Protein AF-0000000080484982 (afdb_homodimer)

Organism: Haloferax mediterranei (strain ATCC 33500 / DSM 1411 / JCM 8866 / NBRC 14739 / NCIMB 2177 / R-4) (NCBI:txid523841)

Secondary structure (DSSP, 8-state):
---HHHHHHHHHHHHHHHHHHHHH---SS-HHHHHHHHHHHHHHTT--HHHHHHHHHTTHHHHSS--HHHHHHHH-HHHHHHHHHTS--TT--SHHHHHHHHHHHHHHH-HHHHHHHHHHHHHHHTTTTSS--HHHHHHHHHHHHHHHHHHHHHHTTSHHHHHHHHHHHHHHHHHH-/---HHHHHHHHHHHHHHHHHHHHH---SS-HHHHHHHHHHHHHHTT--HHHHHHHHHTTHHHHSS--HHHHHHHH-HHHHHHHHHTS--TT--SHHHHHHHHHHHHHHH-HHHHHHHHHHHHHHHTTTTSS--HHHHHHHHHHHHHHHHHHHHHHTTSHHHHHHHHHHHHHHHHHH-

pLDDT: mean 95.06, std 6.6, range [64.31, 98.94]

Radius of gyration: 21.29 Å; Cα contacts (8 Å, |Δi|>4): 442; chains: 2; bounding box: 46×59×46 Å

Foldseek 3Di:
DDDPVLVVLLVVLLVVLVVFLVVQDDDPDPVQVLLQQLLVVCVVQPHDSLLSSLSNCLCSVPRGVDDLVNCCVRPNDSSSQLSVLQYFDPPDDDDLVRLVSSLVSLVVSALSSLSSNLSSLLSCLVVQQVDDDPVVNVSNLVSLVVSLVVCCVGQVPGPSSVVSVVCSVVSNVVNVD/DDDPVLVVLLVVLLVVLVVQLVVQDDDPDPVQVLLQQLLVVCVVQPHDSLLSSLSNCLCSVPRGVDDLVNCCVRPNDSSSQLSVLQYFDPVDDDDLVRLVSSLVSLVVSALSSLSSNLSSLLSCLVVQQPPDDPVRNVSNLVSLVVSLVVCCVGQVPGPSSVVSVVCSVVSNVVNVD

Sequence (354 aa):
MRDLEEDQEIERAIQYLVHSFEASGDNPKPVILHSIRVGMNLYDRGYEKHIVISGLLHDLLEDTDVTSDEIHSKFGKDVANIVEATSFDENIDDYLERHYDIYKRCFGLGRNAVAVKAADILDNSDYYGLGDSEELEKNQIKKVEYFIDKSEPYIGDEDIFQELNDKFPIVKERIESMRDLEEDQEIERAIQYLVHSFEASGDNPKPVILHSIRVGMNLYDRGYEKHIVISGLLHDLLEDTDVTSDEIHSKFGKDVANIVEATSFDENIDDYLERHYDIYKRCFGLGRNAVAVKAADILDNSDYYGLGDSEELEKNQIKKVEYFIDKSEPYIGDEDIFQELNDKFPIVKERIES

Structure (mmCIF, N/CA/C/O backbone):
data_AF-0000000080484982-model_v1
#
loop_
_entity.id
_entity.type
_entity.pdbx_description
1 polymer 'HD domain-containing protein'
#
loop_
_atom_site.group_PDB
_atom_site.id
_atom_site.type_symbol
_atom_site.label_atom_id
_atom_site.label_alt_id
_atom_site.label_comp_id
_atom_site.label_asym_id
_atom_site.label_entity_id
_atom_site.label_seq_id
_atom_site.pdbx_PDB_ins_code
_atom_site.Cartn_x
_atom_site.Cartn_y
_atom_site.Cartn_z
_atom_site.occupancy
_atom_site.B_iso_or_equiv
_atom_site.auth_seq_id
_atom_site.auth_comp_id
_atom_site.auth_asym_id
_atom_site.auth_atom_id
_atom_site.pdbx_PDB_model_num
ATOM 1 N N . MET A 1 1 ? 13.242 0.892 -9.578 1 66.31 1 MET A N 1
ATOM 2 C CA . MET A 1 1 ? 13.266 -0.014 -8.438 1 66.31 1 MET A CA 1
ATOM 3 C C . MET A 1 1 ? 14.141 0.54 -7.32 1 66.31 1 MET A C 1
ATOM 5 O O . MET A 1 1 ? 15.133 1.224 -7.586 1 66.31 1 MET A O 1
ATOM 9 N N . ARG A 1 2 ? 13.539 0.33 -6.133 1 75.19 2 ARG A N 1
ATOM 10 C CA . ARG A 1 2 ? 14.344 0.75 -4.992 1 75.19 2 ARG A CA 1
ATOM 11 C C . ARG A 1 2 ? 15.352 -0.327 -4.605 1 75.19 2 ARG A C 1
ATOM 13 O O . ARG A 1 2 ? 15.219 -1.481 -5.016 1 75.19 2 ARG A O 1
ATOM 20 N N . ASP A 1 3 ? 16.438 0.126 -4.062 1 84.88 3 ASP A N 1
ATOM 21 C CA . ASP A 1 3 ? 17.422 -0.874 -3.658 1 84.88 3 ASP A CA 1
ATOM 22 C C . ASP A 1 3 ? 16.922 -1.673 -2.453 1 84.88 3 ASP A C 1
ATOM 24 O O . ASP A 1 3 ? 15.961 -1.277 -1.792 1 84.88 3 ASP A O 1
ATOM 28 N N . LEU A 1 4 ? 17.547 -2.801 -2.355 1 87.94 4 LEU A N 1
ATOM 29 C CA . LEU A 1 4 ? 17.125 -3.768 -1.346 1 87.94 4 LEU A CA 1
ATOM 30 C C . LEU A 1 4 ? 17.203 -3.16 0.051 1 87.94 4 LEU A C 1
ATOM 32 O O . LEU A 1 4 ? 16.312 -3.395 0.879 1 87.94 4 LEU A O 1
ATOM 36 N N . GLU A 1 5 ? 18.188 -2.375 0.296 1 91.94 5 GLU A N 1
ATOM 37 C CA . GLU A 1 5 ? 18.359 -1.758 1.609 1 91.94 5 GLU A CA 1
ATOM 38 C C . GLU A 1 5 ? 17.234 -0.761 1.894 1 91.94 5 GLU A C 1
ATOM 40 O O . GLU A 1 5 ? 16.719 -0.692 3.014 1 91.94 5 GLU A O 1
ATOM 45 N N . GLU A 1 6 ? 16.828 -0.03 0.907 1 95.19 6 GLU A N 1
ATOM 46 C CA . GLU A 1 6 ? 15.727 0.918 1.05 1 95.19 6 GLU A CA 1
ATOM 47 C C . GLU A 1 6 ? 14.406 0.198 1.314 1 95.19 6 GLU A C 1
ATOM 49 O O . GLU A 1 6 ? 13.633 0.608 2.182 1 95.19 6 GLU A O 1
ATOM 54 N N . ASP A 1 7 ? 14.242 -0.868 0.589 1 94.75 7 ASP A N 1
ATOM 55 C CA . ASP A 1 7 ? 13.023 -1.646 0.766 1 94.75 7 ASP A CA 1
ATOM 56 C C . ASP A 1 7 ? 12.961 -2.262 2.162 1 94.75 7 ASP A C 1
ATOM 58 O O . ASP A 1 7 ? 11.883 -2.352 2.76 1 94.75 7 ASP A O 1
ATOM 62 N N . GLN A 1 8 ? 14.078 -2.67 2.648 1 95.25 8 GLN A N 1
ATOM 63 C CA . GLN A 1 8 ? 14.141 -3.238 3.992 1 95.25 8 GLN A CA 1
ATOM 64 C C . GLN A 1 8 ? 13.789 -2.193 5.047 1 95.25 8 GLN A C 1
ATOM 66 O O . GLN A 1 8 ? 13.094 -2.498 6.02 1 95.25 8 GLN A O 1
ATOM 71 N N . GLU A 1 9 ? 14.227 -0.977 4.84 1 96.81 9 GLU A N 1
ATOM 72 C CA . GLU A 1 9 ? 13.906 0.091 5.781 1 96.81 9 GLU A CA 1
ATOM 73 C C . GLU A 1 9 ? 12.422 0.449 5.73 1 96.81 9 GLU A C 1
ATOM 75 O O . GLU A 1 9 ? 11.812 0.726 6.762 1 96.81 9 GLU A O 1
ATOM 80 N N . ILE A 1 10 ? 11.867 0.435 4.574 1 98.25 10 ILE A N 1
ATOM 81 C CA . ILE A 1 10 ? 10.445 0.718 4.418 1 98.25 10 ILE A CA 1
ATOM 82 C C . ILE A 1 10 ? 9.625 -0.381 5.086 1 98.25 10 ILE A C 1
ATOM 84 O O . ILE A 1 10 ? 8.641 -0.098 5.773 1 98.25 10 ILE A O 1
ATOM 88 N N . GLU A 1 11 ? 10.047 -1.576 4.887 1 97.62 11 GLU A N 1
ATOM 89 C CA . GLU A 1 11 ? 9.367 -2.691 5.535 1 97.62 11 GLU A CA 1
ATOM 90 C C . GLU A 1 11 ? 9.43 -2.568 7.055 1 97.62 11 GLU A C 1
ATOM 92 O O . GLU A 1 11 ? 8.445 -2.826 7.746 1 97.62 11 GLU A O 1
ATOM 97 N N . ARG A 1 12 ? 10.578 -2.174 7.566 1 97.12 12 ARG A N 1
ATOM 98 C CA . ARG A 1 12 ? 10.711 -1.953 9 1 97.12 12 ARG A CA 1
ATOM 99 C C . ARG A 1 12 ? 9.734 -0.887 9.484 1 97.12 12 ARG A C 1
ATOM 101 O O . ARG A 1 12 ? 9.188 -0.996 10.586 1 97.12 12 ARG A O 1
ATOM 108 N N . ALA A 1 13 ? 9.531 0.129 8.719 1 98.69 13 ALA A N 1
ATOM 109 C CA . ALA A 1 13 ? 8.602 1.194 9.078 1 98.69 13 ALA A CA 1
ATOM 110 C C . ALA A 1 13 ? 7.164 0.676 9.117 1 98.69 13 ALA A C 1
ATOM 112 O O . ALA A 1 13 ? 6.375 1.078 9.969 1 98.69 13 ALA A O 1
ATOM 113 N N . ILE A 1 14 ? 6.82 -0.227 8.188 1 98.62 14 ILE A N 1
ATOM 114 C CA . ILE A 1 14 ? 5.492 -0.828 8.164 1 98.62 14 ILE A CA 1
ATOM 115 C C . ILE A 1 14 ? 5.273 -1.651 9.43 1 98.62 14 ILE A C 1
ATOM 117 O O . ILE A 1 14 ? 4.223 -1.552 10.07 1 98.62 14 ILE A O 1
ATOM 121 N N . GLN A 1 15 ? 6.25 -2.422 9.781 1 97.94 15 GLN A N 1
ATOM 122 C CA . GLN A 1 15 ? 6.172 -3.213 11.008 1 97.94 15 GLN A CA 1
ATOM 123 C C . GLN A 1 15 ? 6.016 -2.316 12.227 1 97.94 15 GLN A C 1
ATOM 125 O O . GLN A 1 15 ? 5.18 -2.582 13.094 1 97.94 15 GLN A O 1
ATOM 130 N N . TYR A 1 16 ? 6.84 -1.265 12.266 1 98.5 16 TYR A N 1
ATOM 131 C CA . TYR A 1 16 ? 6.777 -0.322 13.383 1 98.5 16 TYR A CA 1
ATOM 132 C C . TYR A 1 16 ? 5.406 0.332 13.469 1 98.5 16 TYR A C 1
ATOM 134 O O . TYR A 1 16 ? 4.852 0.492 14.555 1 98.5 16 TYR A O 1
ATOM 142 N N . LEU A 1 17 ? 4.832 0.722 12.32 1 98.25 17 LEU A N 1
ATOM 143 C CA . LEU A 1 17 ? 3.498 1.303 12.234 1 98.25 17 LEU A CA 1
ATOM 144 C C . LEU A 1 17 ? 2.459 0.372 12.852 1 98.25 17 LEU A C 1
ATOM 146 O O . LEU A 1 17 ? 1.694 0.781 13.727 1 98.25 17 LEU A O 1
ATOM 150 N N . VAL A 1 18 ? 2.457 -0.874 12.453 1 97.62 18 VAL A N 1
ATOM 151 C CA . VAL A 1 18 ? 1.478 -1.859 12.898 1 97.62 18 VAL A CA 1
ATOM 152 C C . VAL A 1 18 ? 1.597 -2.061 14.414 1 97.62 18 VAL A C 1
ATOM 154 O O . VAL A 1 18 ? 0.604 -1.971 15.133 1 97.62 18 VAL A O 1
ATOM 157 N N . HIS A 1 19 ? 2.77 -2.221 14.906 1 97.25 19 HIS A N 1
ATOM 158 C CA . HIS A 1 19 ? 2.992 -2.465 16.328 1 97.25 19 HIS A CA 1
ATOM 159 C C . HIS A 1 19 ? 2.592 -1.255 17.156 1 97.25 19 HIS A C 1
ATOM 161 O O . HIS A 1 19 ? 2.057 -1.405 18.266 1 97.25 19 HIS A O 1
ATOM 167 N N . SER A 1 20 ? 2.896 -0.107 16.672 1 96.81 20 SER A N 1
ATOM 168 C CA . SER A 1 20 ? 2.6 1.115 17.406 1 96.81 20 SER A CA 1
ATOM 169 C C . SER A 1 20 ? 1.099 1.291 17.609 1 96.81 20 SER A C 1
ATOM 171 O O . SER A 1 20 ? 0.648 1.632 18.703 1 96.81 20 SER A O 1
ATOM 173 N N . PHE A 1 21 ? 0.286 1.081 16.594 1 95.69 21 PHE A N 1
ATOM 174 C CA . PHE A 1 21 ? -1.158 1.247 16.703 1 95.69 21 PHE A CA 1
ATOM 175 C C . PHE A 1 21 ? -1.769 0.115 17.531 1 95.69 21 PHE A C 1
ATOM 177 O O . PHE A 1 21 ? -2.742 0.322 18.25 1 95.69 21 PHE A O 1
ATOM 184 N N . GLU A 1 22 ? -1.245 -1.04 17.438 1 93.88 22 GLU A N 1
ATOM 185 C CA . GLU A 1 22 ? -1.745 -2.154 18.234 1 93.88 22 GLU A CA 1
ATOM 186 C C . GLU A 1 22 ? -1.515 -1.912 19.734 1 93.88 22 GLU A C 1
ATOM 188 O O . GLU A 1 22 ? -2.332 -2.309 20.562 1 93.88 22 GLU A O 1
ATOM 193 N N . ALA A 1 23 ? -0.448 -1.252 20.016 1 93.12 23 ALA A N 1
ATOM 194 C CA . ALA A 1 23 ? -0.098 -0.974 21.406 1 93.12 23 ALA A CA 1
ATOM 195 C C . ALA A 1 23 ? -0.958 0.152 21.984 1 93.12 23 ALA A C 1
ATOM 197 O O . ALA A 1 23 ? -1.101 0.279 23.203 1 93.12 23 ALA A O 1
ATOM 198 N N . SER A 1 24 ? -1.451 1.013 21.172 1 86.69 24 SER A N 1
ATOM 199 C CA . SER A 1 24 ? -2.16 2.213 21.594 1 86.69 24 SER A CA 1
ATOM 200 C C . SER A 1 24 ? -3.598 1.896 21.984 1 86.69 24 SER A C 1
ATOM 202 O O . SER A 1 24 ? -4.262 2.703 22.641 1 86.69 24 SER A O 1
ATOM 204 N N . GLY A 1 25 ? -4.086 0.72 21.703 1 79 25 GLY A N 1
ATOM 205 C CA . GLY A 1 25 ? -5.441 0.346 22.062 1 79 25 GLY A CA 1
ATOM 206 C C . GLY A 1 25 ? -6.406 0.401 20.906 1 79 25 GLY A C 1
ATOM 207 O O . GLY A 1 25 ? -6.012 0.186 19.75 1 79 25 GLY A O 1
ATOM 208 N N . ASP A 1 26 ? -7.703 0.706 21.297 1 70.56 26 ASP A N 1
ATOM 209 C CA . ASP A 1 26 ? -8.766 0.593 20.297 1 70.56 26 ASP A CA 1
ATOM 210 C C . ASP A 1 26 ? -8.789 1.813 19.391 1 70.56 26 ASP A C 1
ATOM 212 O O . ASP A 1 26 ? -8.703 2.951 19.859 1 70.56 26 ASP A O 1
ATOM 216 N N . ASN A 1 27 ? -8.672 1.514 18.141 1 71.12 27 ASN A N 1
ATOM 217 C CA . ASN A 1 27 ? -8.789 2.566 17.141 1 71.12 27 ASN A CA 1
ATOM 218 C C . ASN A 1 27 ? -10.062 2.414 16.312 1 71.12 27 ASN A C 1
ATOM 220 O O . ASN A 1 27 ? -10.328 1.343 15.758 1 71.12 27 ASN A O 1
ATOM 224 N N . PRO A 1 28 ? -10.961 3.377 16.359 1 67.31 28 PRO A N 1
ATOM 225 C CA . PRO A 1 28 ? -12.25 3.248 15.68 1 67.31 28 PRO A CA 1
ATOM 226 C C . PRO A 1 28 ? -12.125 3.221 14.164 1 67.31 28 PRO A C 1
ATOM 228 O O . PRO A 1 28 ? -13.062 2.82 13.469 1 67.31 28 PRO A O 1
ATOM 231 N N . LYS A 1 29 ? -11.117 3.645 13.516 1 85.31 29 LYS A N 1
ATOM 232 C CA . LYS A 1 29 ? -10.953 3.723 12.07 1 85.31 29 LYS A CA 1
ATOM 233 C C . LYS A 1 29 ? -9.727 2.926 11.617 1 85.31 29 LYS A C 1
ATOM 235 O O . LYS A 1 29 ? -8.891 2.541 12.43 1 85.31 29 LYS A O 1
ATOM 240 N N . PRO A 1 30 ? -9.789 2.434 10.383 1 92.62 30 PRO A N 1
ATOM 241 C CA . PRO A 1 30 ? -8.633 1.696 9.867 1 92.62 30 PRO A CA 1
ATOM 242 C C . PRO A 1 30 ? -7.426 2.594 9.617 1 92.62 30 PRO A C 1
ATOM 244 O O . PRO A 1 30 ? -7.031 2.801 8.469 1 92.62 30 PRO A O 1
ATOM 247 N N . VAL A 1 31 ? -6.812 2.99 10.773 1 94.38 31 VAL A N 1
ATOM 248 C CA . VAL A 1 31 ? -5.762 4.004 10.742 1 94.38 31 VAL A CA 1
ATOM 249 C C . VAL A 1 31 ? -4.488 3.41 10.141 1 94.38 31 VAL A C 1
ATOM 251 O O . VAL A 1 31 ? -3.723 4.113 9.477 1 94.38 31 VAL A O 1
ATOM 254 N N . ILE A 1 32 ? -4.328 2.15 10.367 1 97.12 32 ILE A N 1
ATOM 255 C CA . ILE A 1 32 ? -3.164 1.496 9.781 1 97.12 32 ILE A CA 1
ATOM 256 C C . ILE A 1 32 ? -3.287 1.491 8.258 1 97.12 32 ILE A C 1
ATOM 258 O O . ILE A 1 32 ? -2.334 1.827 7.551 1 97.12 32 ILE A O 1
ATOM 262 N N . LEU A 1 33 ? -4.453 1.143 7.793 1 97.62 33 LEU A N 1
ATOM 263 C CA . LEU A 1 33 ? -4.68 1.123 6.352 1 97.62 33 LEU A CA 1
ATOM 264 C C . LEU A 1 33 ? -4.523 2.52 5.758 1 97.62 33 LEU A C 1
ATOM 266 O O . LEU A 1 33 ? -3.945 2.682 4.68 1 97.62 33 LEU A O 1
ATOM 270 N N . HIS A 1 34 ? -5.008 3.531 6.445 1 97.12 34 HIS A N 1
ATOM 271 C CA . HIS A 1 34 ? -4.824 4.914 6.016 1 97.12 34 HIS A CA 1
ATOM 272 C C . HIS A 1 34 ? -3.348 5.242 5.832 1 97.12 34 HIS A C 1
ATOM 274 O O . HIS A 1 34 ? -2.949 5.758 4.785 1 97.12 34 HIS A O 1
ATOM 280 N N . SER A 1 35 ? -2.551 4.902 6.824 1 98.31 35 SER A N 1
ATOM 281 C CA . SER A 1 35 ? -1.121 5.199 6.789 1 98.31 35 SER A CA 1
ATOM 282 C C . SER A 1 35 ? -0.43 4.449 5.652 1 98.31 35 SER A C 1
ATOM 284 O O . SER A 1 35 ? 0.456 4.992 4.992 1 98.31 35 SER A O 1
ATOM 286 N N . ILE A 1 36 ? -0.863 3.244 5.461 1 98.75 36 ILE A N 1
ATOM 287 C CA . ILE A 1 36 ? -0.309 2.447 4.371 1 98.75 36 ILE A CA 1
ATOM 288 C C . ILE A 1 36 ? -0.666 3.084 3.031 1 98.75 36 ILE A C 1
ATOM 290 O O . ILE A 1 36 ? 0.187 3.209 2.15 1 98.75 36 ILE A O 1
ATOM 294 N N . ARG A 1 37 ? -1.908 3.512 2.869 1 98.25 37 ARG A N 1
ATOM 295 C CA . ARG A 1 37 ? -2.311 4.16 1.625 1 98.25 37 ARG A CA 1
ATOM 296 C C . ARG A 1 37 ? -1.488 5.422 1.376 1 98.25 37 ARG A C 1
ATOM 298 O O . ARG A 1 37 ? -1.017 5.652 0.26 1 98.25 37 ARG A O 1
ATOM 305 N N . VAL A 1 38 ? -1.227 6.16 2.439 1 98.75 38 VAL A N 1
ATOM 306 C CA . VAL A 1 38 ? -0.46 7.398 2.32 1 98.75 38 VAL A CA 1
ATOM 307 C C . VAL A 1 38 ? 0.983 7.074 1.936 1 98.75 38 VAL A C 1
ATOM 309 O O . VAL A 1 38 ? 1.518 7.641 0.979 1 98.75 38 VAL A O 1
ATOM 312 N N . GLY A 1 39 ? 1.608 6.184 2.643 1 98.81 39 GLY A N 1
ATOM 313 C CA . GLY A 1 39 ? 2.977 5.789 2.348 1 98.81 39 GLY A CA 1
ATOM 314 C C . GLY A 1 39 ? 3.139 5.184 0.965 1 98.81 39 GLY A C 1
ATOM 315 O O . GLY A 1 39 ? 4.086 5.508 0.248 1 98.81 39 GLY A O 1
ATOM 316 N N . MET A 1 40 ? 2.197 4.344 0.559 1 98.5 40 MET A N 1
ATOM 317 C CA . MET A 1 40 ? 2.299 3.656 -0.727 1 98.5 40 MET A CA 1
ATOM 318 C C . MET A 1 40 ? 2.02 4.617 -1.879 1 98.5 40 MET A C 1
ATOM 320 O O . MET A 1 40 ? 2.6 4.484 -2.957 1 98.5 40 MET A O 1
ATOM 324 N N . ASN A 1 41 ? 1.153 5.609 -1.653 1 98.38 41 ASN A N 1
ATOM 325 C CA . ASN A 1 41 ? 0.977 6.668 -2.643 1 98.38 41 ASN A CA 1
ATOM 326 C C . ASN A 1 41 ? 2.297 7.359 -2.965 1 98.38 41 ASN A C 1
ATOM 328 O O . ASN A 1 41 ? 2.652 7.512 -4.137 1 98.38 41 ASN A O 1
ATOM 332 N N . LEU A 1 42 ? 3.057 7.68 -1.957 1 98.75 42 LEU A N 1
ATOM 333 C CA . LEU A 1 42 ? 4.363 8.312 -2.119 1 98.75 42 LEU A CA 1
ATOM 334 C C . LEU A 1 42 ? 5.359 7.344 -2.74 1 98.75 42 LEU A C 1
ATOM 336 O O . LEU A 1 42 ? 6.145 7.727 -3.611 1 98.75 42 LEU A O 1
ATOM 340 N N . TYR A 1 43 ? 5.293 6.125 -2.344 1 98.25 43 TYR A N 1
ATOM 341 C CA . TYR A 1 43 ? 6.152 5.074 -2.877 1 98.25 43 TYR A CA 1
ATOM 342 C C . TYR A 1 43 ? 5.961 4.922 -4.379 1 98.25 43 TYR A C 1
ATOM 344 O O . TYR A 1 43 ? 6.93 4.945 -5.141 1 98.25 43 TYR A O 1
ATOM 352 N N . ASP A 1 44 ? 4.742 4.867 -4.781 1 96.88 44 ASP A N 1
ATOM 353 C CA . ASP A 1 44 ? 4.398 4.602 -6.176 1 96.88 44 ASP A CA 1
ATOM 354 C C . ASP A 1 44 ? 4.793 5.773 -7.07 1 96.88 44 ASP A C 1
ATOM 356 O O . ASP A 1 44 ? 5.078 5.59 -8.258 1 96.88 44 ASP A O 1
ATOM 360 N N . ARG A 1 45 ? 4.879 6.91 -6.504 1 97.25 45 ARG A N 1
ATOM 361 C CA . ARG A 1 45 ? 5.23 8.109 -7.262 1 97.25 45 ARG A CA 1
ATOM 362 C C . ARG A 1 45 ? 6.746 8.281 -7.34 1 97.25 45 ARG A C 1
ATOM 364 O O . ARG A 1 45 ? 7.238 9.203 -7.992 1 97.25 45 ARG A O 1
ATOM 371 N N . GLY A 1 46 ? 7.492 7.449 -6.57 1 96.75 46 GLY A N 1
ATOM 372 C CA . GLY A 1 46 ? 8.945 7.461 -6.699 1 96.75 46 GLY A CA 1
ATOM 373 C C . GLY A 1 46 ? 9.625 8.398 -5.719 1 96.75 46 GLY A C 1
ATOM 374 O O . GLY A 1 46 ? 10.773 8.781 -5.918 1 96.75 46 GLY A O 1
ATOM 375 N N . TYR A 1 47 ? 8.922 8.805 -4.645 1 98.12 47 TYR A N 1
ATOM 376 C CA . TYR A 1 47 ? 9.547 9.672 -3.65 1 98.12 47 TYR A CA 1
ATOM 377 C C . TYR A 1 47 ? 10.648 8.938 -2.902 1 98.12 47 TYR A C 1
ATOM 379 O O . TYR A 1 47 ? 10.648 7.707 -2.832 1 98.12 47 TYR A O 1
ATOM 387 N N . GLU A 1 48 ? 11.57 9.68 -2.352 1 97.69 48 GLU 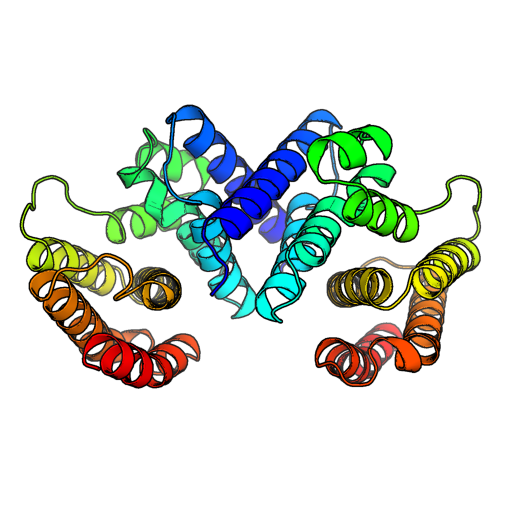A N 1
ATOM 388 C CA . GLU A 1 48 ? 12.695 9.125 -1.612 1 97.69 48 GLU A CA 1
ATOM 389 C C . GLU A 1 48 ? 12.227 8.344 -0.388 1 97.69 48 GLU A C 1
ATOM 391 O O . GLU A 1 48 ? 11.156 8.633 0.165 1 97.69 48 GLU A O 1
ATOM 396 N N . LYS A 1 49 ? 13.078 7.469 0.041 1 97.94 49 LYS A N 1
ATOM 397 C CA . LYS A 1 49 ? 12.758 6.527 1.112 1 97.94 49 LYS A CA 1
ATOM 398 C C . LYS A 1 49 ? 12.297 7.262 2.369 1 97.94 49 LYS A C 1
ATOM 400 O O . LYS A 1 49 ? 11.32 6.863 3 1 97.94 49 LYS A O 1
ATOM 405 N N . HIS A 1 50 ? 12.984 8.344 2.738 1 98.5 50 HIS A N 1
ATOM 406 C CA . HIS A 1 50 ? 12.656 9.016 3.99 1 98.5 50 HIS A CA 1
ATOM 407 C C . HIS A 1 50 ? 11.289 9.688 3.908 1 98.5 50 HIS A C 1
ATOM 409 O O . HIS A 1 50 ? 10.602 9.828 4.922 1 98.5 50 HIS A O 1
ATOM 415 N N . ILE A 1 51 ? 10.828 10.094 2.707 1 98.81 51 ILE A N 1
ATOM 416 C CA . ILE A 1 51 ? 9.516 10.688 2.506 1 98.81 51 ILE A CA 1
ATOM 417 C C . ILE A 1 51 ? 8.438 9.609 2.611 1 98.81 51 ILE A C 1
ATOM 419 O O . ILE A 1 51 ? 7.41 9.805 3.266 1 98.81 51 ILE A O 1
ATOM 423 N N . VAL A 1 52 ? 8.727 8.453 1.999 1 98.88 52 VAL A N 1
ATOM 424 C CA . VAL A 1 52 ? 7.812 7.316 2.049 1 98.88 52 VAL A CA 1
ATOM 425 C C . VAL A 1 52 ? 7.609 6.883 3.498 1 98.88 52 VAL A C 1
ATOM 427 O O . VAL A 1 52 ? 6.477 6.734 3.955 1 98.88 52 VAL A O 1
ATOM 430 N N . ILE A 1 53 ? 8.664 6.758 4.207 1 98.94 53 ILE A N 1
ATOM 431 C CA . ILE A 1 53 ? 8.617 6.336 5.602 1 98.94 53 ILE A CA 1
ATOM 432 C C . ILE A 1 53 ? 7.867 7.375 6.43 1 98.94 53 ILE A C 1
ATOM 434 O O . ILE A 1 53 ? 7.055 7.027 7.289 1 98.94 53 ILE A O 1
ATOM 438 N N . SER A 1 54 ? 8.117 8.625 6.195 1 98.94 54 SER A N 1
ATOM 439 C CA . SER A 1 54 ? 7.402 9.688 6.891 1 98.94 54 SER A CA 1
ATOM 440 C C . SER A 1 54 ? 5.898 9.594 6.641 1 98.94 54 SER A C 1
ATOM 442 O O . SER A 1 54 ? 5.098 9.82 7.551 1 98.94 54 SER A O 1
ATOM 444 N N . GLY A 1 55 ? 5.551 9.289 5.395 1 98.94 55 GLY A N 1
ATOM 445 C CA . GLY A 1 55 ? 4.145 9.086 5.074 1 98.94 55 GLY A CA 1
ATOM 446 C C . GLY A 1 55 ? 3.518 7.941 5.844 1 98.94 55 GLY A C 1
ATOM 447 O O . GLY A 1 55 ? 2.402 8.07 6.355 1 98.94 55 GLY A O 1
ATOM 448 N N . LEU A 1 56 ? 4.238 6.867 5.988 1 98.88 56 LEU A N 1
ATOM 449 C CA . LEU A 1 56 ? 3.77 5.703 6.73 1 98.88 56 LEU A CA 1
ATOM 450 C C . LEU A 1 56 ? 3.566 6.043 8.203 1 98.88 56 LEU A C 1
ATOM 452 O O . LEU A 1 56 ? 2.646 5.527 8.844 1 98.88 56 LEU A O 1
ATOM 456 N N . LEU A 1 57 ? 4.348 6.93 8.719 1 98.81 57 LEU A N 1
ATOM 457 C CA . LEU A 1 57 ? 4.406 7.113 10.164 1 98.81 57 LEU A CA 1
ATOM 458 C C . LEU A 1 57 ? 3.764 8.438 10.57 1 98.81 57 LEU A C 1
ATOM 460 O O . LEU A 1 57 ? 3.76 8.789 11.758 1 98.81 57 LEU A O 1
ATOM 464 N N . HIS A 1 58 ? 3.16 9.219 9.695 1 98.69 58 HIS A N 1
ATOM 465 C CA . HIS A 1 58 ? 2.85 10.633 9.867 1 98.69 58 HIS A CA 1
ATOM 466 C C . HIS A 1 58 ? 1.855 10.844 11.008 1 98.69 58 HIS A C 1
ATOM 468 O O . HIS A 1 58 ? 1.872 11.891 11.664 1 98.69 58 HIS A O 1
ATOM 474 N N . ASP A 1 59 ? 1.063 9.844 11.312 1 96.62 59 ASP A N 1
ATOM 475 C CA . ASP A 1 59 ? 0.004 10.016 12.305 1 96.62 59 ASP A CA 1
ATOM 476 C C . ASP A 1 59 ? 0.414 9.438 13.656 1 96.62 59 ASP A C 1
ATOM 478 O O . ASP A 1 59 ? -0.373 9.445 14.602 1 96.62 59 ASP A O 1
ATOM 482 N N . LEU A 1 60 ? 1.56 8.984 13.82 1 97.06 60 LEU A N 1
ATOM 483 C CA . LEU A 1 60 ? 1.927 8.234 15.016 1 97.06 60 LEU A CA 1
ATOM 484 C C . LEU A 1 60 ? 1.964 9.141 16.234 1 97.06 60 LEU A C 1
ATOM 486 O O . LEU A 1 60 ? 1.551 8.742 17.328 1 97.06 60 LEU A O 1
ATOM 490 N N . LEU A 1 61 ? 2.477 10.336 16.078 1 96.81 61 LEU A N 1
ATOM 491 C CA . LEU A 1 61 ? 2.586 11.242 17.219 1 96.81 61 LEU A CA 1
ATOM 492 C C . LEU A 1 61 ? 1.206 11.602 17.766 1 96.81 61 LEU A C 1
ATOM 494 O O . LEU A 1 61 ? 1.047 11.828 18.969 1 96.81 61 LEU A O 1
ATOM 498 N N . GLU A 1 62 ? 0.249 11.594 16.922 1 93.44 62 GLU A N 1
ATOM 499 C CA . GLU A 1 62 ? -1.096 12.031 17.281 1 93.44 62 GLU A CA 1
ATOM 500 C C . GLU A 1 62 ? -1.915 10.875 17.859 1 93.44 62 GLU A C 1
ATOM 502 O O . GLU A 1 62 ? -2.66 11.055 18.812 1 93.44 62 GLU A O 1
ATOM 507 N N . ASP A 1 63 ? -1.73 9.68 17.281 1 92.38 63 ASP A N 1
ATOM 508 C CA . ASP A 1 63 ? -2.707 8.625 17.516 1 92.38 63 ASP A CA 1
ATOM 509 C C . ASP A 1 63 ? -2.119 7.516 18.375 1 92.38 63 ASP A C 1
ATOM 511 O O . ASP A 1 63 ? -2.795 6.527 18.672 1 92.38 63 ASP A O 1
ATOM 515 N N . THR A 1 64 ? -0.875 7.652 18.719 1 94.94 64 THR A N 1
ATOM 516 C CA . THR A 1 64 ? -0.215 6.656 19.562 1 94.94 64 THR A CA 1
ATOM 517 C C . THR A 1 64 ? 0.659 7.332 20.609 1 94.94 64 THR A C 1
ATOM 519 O O . THR A 1 64 ? 0.656 8.555 20.734 1 94.94 64 THR A O 1
ATOM 522 N N . ASP A 1 65 ? 1.455 6.504 21.375 1 94.5 65 ASP A N 1
ATOM 523 C CA . ASP A 1 65 ? 2.344 7.031 22.406 1 94.5 65 ASP A CA 1
ATOM 524 C C . ASP A 1 65 ? 3.748 7.266 21.859 1 94.5 65 ASP A C 1
ATOM 526 O O . ASP A 1 65 ? 4.66 7.629 22.594 1 94.5 65 ASP A O 1
ATOM 530 N N . VAL A 1 66 ? 3.912 7.027 20.609 1 97.12 66 VAL A N 1
ATOM 531 C CA . VAL A 1 66 ? 5.219 7.195 19.984 1 97.12 66 VAL A CA 1
ATOM 532 C C . VAL A 1 66 ? 5.648 8.656 20.062 1 97.12 66 VAL A C 1
ATOM 534 O O . VAL A 1 66 ? 4.832 9.562 19.875 1 97.12 66 VAL A O 1
ATOM 537 N N . THR A 1 67 ? 6.945 8.828 20.297 1 97.5 67 THR A N 1
ATOM 538 C CA . THR A 1 67 ? 7.48 10.18 20.391 1 97.5 67 THR A CA 1
ATOM 539 C C . THR A 1 67 ? 8.375 10.492 19.188 1 97.5 67 THR A C 1
ATOM 541 O O . THR A 1 67 ? 8.836 9.586 18.5 1 97.5 67 THR A O 1
ATOM 544 N N . SER A 1 68 ? 8.594 11.812 19.016 1 97.81 68 SER A N 1
ATOM 545 C CA . SER A 1 68 ? 9.492 12.227 17.938 1 97.81 68 SER A CA 1
ATOM 546 C C . SER A 1 68 ? 10.898 11.68 18.156 1 97.81 68 SER A C 1
ATOM 548 O O . SER A 1 68 ? 11.586 11.312 17.203 1 97.81 68 SER A O 1
ATOM 550 N N . ASP A 1 69 ? 11.328 11.578 19.375 1 98.38 69 ASP A N 1
ATOM 551 C CA . ASP A 1 69 ? 12.648 11.055 19.703 1 98.38 69 ASP A CA 1
ATOM 552 C C . ASP A 1 69 ? 12.781 9.594 19.297 1 98.38 69 ASP A C 1
ATOM 554 O O . ASP A 1 69 ? 13.836 9.172 18.812 1 98.38 69 ASP A O 1
ATOM 558 N N . GLU A 1 70 ? 11.773 8.859 19.531 1 98.31 70 GLU A N 1
ATOM 559 C CA . GLU A 1 70 ? 11.781 7.461 19.109 1 98.31 70 GLU A CA 1
ATOM 560 C C . GLU A 1 70 ? 11.891 7.328 17.594 1 98.31 70 GLU A C 1
ATOM 562 O O . GLU A 1 70 ? 12.656 6.504 17.094 1 98.31 70 GLU A O 1
ATOM 567 N N . ILE A 1 71 ? 11.141 8.133 16.875 1 98.69 71 ILE A N 1
ATOM 568 C CA . ILE A 1 71 ? 11.203 8.109 15.422 1 98.69 71 ILE A CA 1
ATOM 569 C C . ILE A 1 71 ? 12.594 8.523 14.953 1 98.69 71 ILE A C 1
ATOM 571 O O . ILE A 1 71 ? 13.156 7.91 14.047 1 98.69 71 ILE A O 1
ATOM 575 N N . HIS A 1 72 ? 13.117 9.555 15.602 1 98.69 72 HIS A N 1
ATOM 576 C CA . HIS A 1 72 ? 14.469 10.008 15.281 1 98.69 72 HIS A CA 1
ATOM 577 C C . HIS A 1 72 ? 15.484 8.891 15.453 1 98.69 72 HIS A C 1
ATOM 579 O O . HIS A 1 72 ? 16.328 8.664 14.578 1 98.69 72 HIS A O 1
ATOM 585 N N . SER A 1 73 ? 15.438 8.195 16.516 1 98.62 73 SER A N 1
ATOM 586 C CA . SER A 1 73 ? 16.391 7.141 16.828 1 98.62 73 SER A CA 1
ATOM 587 C C . SER A 1 73 ? 16.281 5.977 15.852 1 98.62 73 SER A C 1
ATOM 589 O O . SER A 1 73 ? 17.281 5.383 15.461 1 98.62 73 SER A O 1
ATOM 591 N N . LYS A 1 74 ? 15.117 5.688 15.398 1 98.38 74 LYS A N 1
ATOM 592 C CA . LYS A 1 74 ? 14.883 4.488 14.609 1 98.38 74 LYS A CA 1
ATOM 593 C C . LYS A 1 74 ? 14.984 4.785 13.109 1 98.38 74 LYS A C 1
ATOM 595 O O . LYS A 1 74 ? 15.438 3.938 12.336 1 98.38 74 LYS A O 1
ATOM 600 N N . PHE A 1 75 ? 14.555 6.027 12.727 1 98.75 75 PHE A N 1
ATOM 601 C CA . PHE A 1 75 ? 14.406 6.258 11.289 1 98.75 75 PHE A CA 1
ATOM 602 C C . PHE A 1 75 ? 15.156 7.512 10.859 1 98.75 75 PHE A C 1
ATOM 604 O O . PHE A 1 75 ? 15.195 7.84 9.672 1 98.75 75 PHE A O 1
ATOM 611 N N . GLY A 1 76 ? 15.734 8.242 11.82 1 98.44 76 GLY A N 1
ATOM 612 C CA . GLY A 1 76 ? 16.594 9.367 11.484 1 98.44 76 GLY A CA 1
ATOM 613 C C . GLY A 1 76 ? 15.914 10.711 11.641 1 98.44 76 GLY A C 1
ATOM 614 O O . GLY A 1 76 ? 14.695 10.781 11.773 1 98.44 76 GLY A O 1
ATOM 615 N N . LYS A 1 77 ? 16.703 11.75 11.531 1 98.5 77 LYS A N 1
ATOM 616 C CA . LYS A 1 77 ? 16.297 13.117 11.828 1 98.5 77 LYS A CA 1
ATOM 617 C C . LYS A 1 77 ? 15.305 13.641 10.797 1 98.5 77 LYS A C 1
ATOM 619 O O . LYS A 1 77 ? 14.328 14.305 11.148 1 98.5 77 LYS A O 1
ATOM 624 N N . ASP A 1 78 ? 15.523 13.352 9.578 1 98.56 78 ASP A N 1
ATOM 625 C CA . ASP A 1 78 ? 14.664 13.859 8.508 1 98.56 78 ASP A CA 1
ATOM 626 C C . ASP A 1 78 ? 13.242 13.328 8.656 1 98.56 78 ASP A C 1
ATOM 628 O O . ASP A 1 78 ? 12.273 14.094 8.562 1 98.56 78 ASP A O 1
ATOM 632 N N . VAL A 1 79 ? 13.117 12.039 8.93 1 98.88 79 VAL A N 1
ATOM 633 C CA . VAL A 1 79 ? 11.805 11.43 9.109 1 98.88 79 VAL A CA 1
ATOM 634 C C . VAL A 1 79 ? 11.117 12.039 10.328 1 98.88 79 VAL A C 1
ATOM 636 O O . VAL A 1 79 ? 9.945 12.422 10.266 1 98.88 79 VAL A O 1
ATOM 639 N N . ALA A 1 80 ? 11.852 12.156 11.398 1 98.81 80 ALA A N 1
ATOM 640 C CA . ALA A 1 80 ? 11.289 12.703 12.625 1 98.81 80 ALA A CA 1
ATOM 641 C C . ALA A 1 80 ? 10.773 14.125 12.414 1 98.81 80 ALA A C 1
ATOM 643 O O . ALA A 1 80 ? 9.672 14.469 12.859 1 98.81 80 ALA A O 1
ATOM 644 N N . ASN A 1 81 ? 11.555 14.906 11.711 1 98.81 81 ASN A N 1
ATOM 645 C CA . ASN A 1 81 ? 11.172 16.281 11.438 1 98.81 81 ASN A CA 1
ATOM 646 C C . ASN A 1 81 ? 9.891 16.359 10.609 1 98.81 81 ASN A C 1
ATOM 648 O O . ASN A 1 81 ? 9.008 17.172 10.898 1 98.81 81 ASN A O 1
ATOM 652 N N . ILE A 1 82 ? 9.766 15.547 9.617 1 98.88 82 ILE A N 1
ATOM 653 C CA . ILE A 1 82 ? 8.594 15.562 8.742 1 98.88 82 ILE A CA 1
ATOM 654 C C . ILE A 1 82 ? 7.363 15.102 9.516 1 98.88 82 ILE A C 1
ATOM 656 O O . ILE A 1 82 ? 6.301 15.719 9.43 1 98.88 82 ILE A O 1
ATOM 660 N N . VAL A 1 83 ? 7.531 14.016 10.281 1 98.88 83 VAL A N 1
ATOM 661 C CA . VAL A 1 83 ? 6.414 13.492 11.062 1 98.88 83 VAL A CA 1
ATOM 662 C C . VAL A 1 83 ? 5.953 14.539 12.07 1 98.88 83 VAL A C 1
ATOM 664 O O . VAL A 1 83 ? 4.75 14.75 12.25 1 98.88 83 VAL A O 1
ATOM 667 N N . GLU A 1 84 ? 6.848 15.234 12.656 1 98.31 84 GLU A N 1
ATOM 668 C CA . GLU A 1 84 ? 6.508 16.312 13.586 1 98.31 84 GLU A CA 1
ATOM 669 C C . GLU A 1 84 ? 5.758 17.438 12.883 1 98.31 84 GLU A C 1
ATOM 671 O O . GLU A 1 84 ? 4.75 17.922 13.391 1 98.31 84 GLU A O 1
ATOM 676 N N . ALA A 1 85 ? 6.215 17.781 11.75 1 98.44 85 ALA A N 1
ATOM 677 C CA . ALA A 1 85 ? 5.629 18.906 11.023 1 98.44 85 ALA A CA 1
ATOM 678 C C . ALA A 1 85 ? 4.215 18.578 10.555 1 98.44 85 ALA A C 1
ATOM 680 O O . ALA A 1 85 ? 3.387 19.469 10.375 1 98.44 85 ALA A O 1
ATOM 681 N N . THR A 1 86 ? 3.949 17.297 10.352 1 98.44 86 THR A N 1
ATOM 682 C CA . THR A 1 86 ? 2.656 16.891 9.812 1 98.44 86 THR A CA 1
ATOM 683 C C . THR A 1 86 ? 1.699 16.5 10.938 1 98.44 86 THR A C 1
ATOM 685 O O . THR A 1 86 ? 0.642 15.914 10.688 1 98.44 86 THR A O 1
ATOM 688 N N . SER A 1 87 ? 2.053 16.75 12.18 1 97.62 87 SER A N 1
ATOM 689 C CA . SER A 1 87 ? 1.243 16.375 13.328 1 97.62 87 SER A CA 1
ATOM 690 C C . SER A 1 87 ? 0.59 17.594 13.977 1 97.62 87 SER A C 1
ATOM 692 O O . SER A 1 87 ? 1.147 18.688 13.945 1 97.62 87 SER A O 1
ATOM 694 N N . PHE A 1 88 ? -0.518 17.344 14.617 1 95.12 88 PHE A N 1
ATOM 695 C CA . PHE A 1 88 ? -1.258 18.438 15.25 1 95.12 88 PHE A CA 1
ATOM 696 C C . PHE A 1 88 ? -0.537 18.922 16.5 1 95.12 88 PHE A C 1
ATOM 698 O O . PHE A 1 88 ? 0.05 18.125 17.234 1 95.12 88 PHE A O 1
ATOM 705 N N . ASP A 1 89 ? -0.654 20.219 16.688 1 93.94 89 ASP A N 1
ATOM 706 C CA . ASP A 1 89 ? -0.349 20.797 17.984 1 93.94 89 ASP A CA 1
ATOM 707 C C . ASP A 1 89 ? -1.545 20.703 18.922 1 93.94 89 ASP A C 1
ATOM 709 O O . ASP A 1 89 ? -2.572 21.344 18.703 1 93.94 89 ASP A O 1
ATOM 713 N N . GLU A 1 90 ? -1.396 20 19.969 1 90.25 90 GLU A N 1
ATOM 714 C CA . GLU A 1 90 ? -2.492 19.688 20.875 1 90.25 90 GLU A CA 1
ATOM 715 C C . GLU A 1 90 ? -3.004 20.953 21.578 1 90.25 90 GLU A C 1
ATOM 717 O O . GLU A 1 90 ? -4.105 20.953 22.125 1 90.25 90 GLU A O 1
ATOM 722 N N . ASN A 1 91 ? -2.32 22 21.547 1 93.81 91 ASN A N 1
ATOM 723 C CA . ASN A 1 91 ? -2.682 23.234 22.219 1 93.81 91 ASN A CA 1
ATOM 724 C C . ASN A 1 91 ? -3.594 24.109 21.359 1 93.81 91 ASN A C 1
ATOM 726 O O . ASN A 1 91 ? -4.109 25.125 21.828 1 93.81 91 ASN A O 1
ATOM 730 N N . ILE A 1 92 ? -3.756 23.734 20.109 1 96.5 92 ILE A N 1
ATOM 731 C CA . ILE A 1 92 ? -4.629 24.484 19.219 1 96.5 92 ILE A CA 1
ATOM 732 C C . ILE A 1 92 ? -5.977 23.781 19.094 1 96.5 92 ILE A C 1
ATOM 734 O O . ILE A 1 92 ? -6.074 22.703 18.484 1 96.5 92 ILE A O 1
ATOM 738 N N . ASP A 1 93 ? -7.102 24.422 19.562 1 93.69 93 ASP A N 1
ATOM 739 C CA . ASP A 1 93 ? -8.406 23.781 19.641 1 93.69 93 ASP A CA 1
ATOM 740 C C . ASP A 1 93 ? -9.211 24.016 18.359 1 93.69 93 ASP A C 1
ATOM 742 O O . ASP A 1 93 ? -9.938 23.125 17.922 1 93.69 93 ASP A O 1
ATOM 746 N N . ASP A 1 94 ? -9.047 25.156 17.844 1 95.56 94 ASP A N 1
ATOM 747 C CA . ASP A 1 94 ? -9.844 25.484 16.672 1 95.56 94 ASP A CA 1
ATOM 748 C C . ASP A 1 94 ? -9.453 24.609 15.484 1 95.56 94 ASP A C 1
ATOM 750 O O . ASP A 1 94 ? -8.273 24.469 15.172 1 95.56 94 ASP A O 1
ATOM 754 N N . TYR A 1 95 ? -10.406 24.141 14.781 1 94.56 95 TYR A N 1
ATOM 755 C CA . TYR A 1 95 ? -10.211 23.188 13.688 1 94.56 95 TYR A CA 1
ATOM 756 C C . TYR A 1 95 ? -9.367 23.797 12.578 1 94.56 95 TYR A C 1
ATOM 758 O O . TYR A 1 95 ? -8.352 23.219 12.172 1 94.56 95 TYR A O 1
ATOM 766 N N . LEU A 1 96 ? -9.727 24.953 12.055 1 96.69 96 LEU A N 1
ATOM 767 C CA . LEU A 1 96 ? -9.016 25.562 10.938 1 96.69 96 LEU A CA 1
ATOM 768 C C . LEU A 1 96 ? -7.617 26 11.359 1 96.69 96 LEU A C 1
ATOM 770 O O . LEU A 1 96 ? -6.648 25.797 10.625 1 96.69 96 LEU A O 1
ATOM 774 N N . GLU A 1 97 ? -7.543 26.609 12.531 1 97.06 97 GLU A N 1
ATOM 775 C CA . GLU A 1 97 ? -6.25 27.078 13.023 1 97.06 97 GLU A CA 1
ATOM 776 C C . GLU A 1 97 ? -5.262 25.922 13.18 1 97.06 97 GLU A C 1
ATOM 778 O O . GLU A 1 97 ? -4.074 26.078 12.883 1 97.06 97 GLU A O 1
ATOM 783 N N . ARG A 1 98 ? -5.762 24.859 13.633 1 96.69 98 ARG A N 1
ATOM 784 C CA . ARG A 1 98 ? -4.914 23.688 13.836 1 96.69 98 ARG A CA 1
ATOM 785 C C . ARG A 1 98 ? -4.336 23.188 12.516 1 96.69 98 ARG A C 1
ATOM 787 O O . ARG A 1 98 ? -3.156 22.844 12.438 1 96.69 98 ARG A O 1
ATOM 794 N N . HIS A 1 99 ? -5.148 23.172 11.484 1 97.56 99 HIS A N 1
ATOM 795 C CA . HIS A 1 99 ? -4.695 22.703 10.18 1 97.56 99 HIS A CA 1
ATOM 796 C C . HIS A 1 99 ? -3.775 23.734 9.516 1 97.56 99 HIS A C 1
ATOM 798 O O . HIS A 1 99 ? -2.771 23.359 8.906 1 97.56 99 HIS A O 1
ATOM 804 N N . TYR A 1 100 ? -4.105 25.031 9.672 1 98.25 100 TYR A N 1
ATOM 805 C CA . TYR A 1 100 ? -3.232 26.062 9.117 1 98.25 100 TYR A CA 1
ATOM 806 C C . TYR A 1 100 ? -1.853 26 9.758 1 98.25 100 TYR A C 1
ATOM 808 O O . TYR A 1 100 ? -0.839 26.203 9.086 1 98.25 100 TYR A O 1
ATOM 816 N N . ASP A 1 101 ? -1.835 25.766 11.031 1 98.38 101 ASP A N 1
ATOM 817 C CA . ASP A 1 101 ? -0.564 25.625 11.734 1 98.38 101 ASP A CA 1
ATOM 818 C C . ASP A 1 101 ? 0.274 24.5 11.141 1 98.38 101 ASP A C 1
ATOM 820 O O . ASP A 1 101 ? 1.464 24.672 10.875 1 98.38 101 ASP A O 1
ATOM 824 N N . ILE A 1 102 ? -0.305 23.297 10.891 1 98.5 102 ILE A N 1
ATOM 825 C CA . ILE A 1 102 ? 0.366 22.156 10.297 1 98.5 102 ILE A CA 1
ATOM 826 C C . ILE A 1 102 ? 0.925 22.531 8.922 1 98.5 102 ILE A C 1
ATOM 828 O O . ILE A 1 102 ? 2.088 22.25 8.625 1 98.5 102 ILE A O 1
ATOM 832 N N . TYR A 1 103 ? 0.079 23.188 8.125 1 98.75 103 TYR A N 1
ATOM 833 C CA . TYR A 1 103 ? 0.494 23.531 6.773 1 98.75 103 TYR A CA 1
ATOM 834 C C . TYR A 1 103 ? 1.671 24.5 6.793 1 98.75 103 TYR A C 1
ATOM 836 O O . TYR A 1 103 ? 2.637 24.328 6.047 1 98.75 103 TYR A O 1
ATOM 844 N N . LYS A 1 104 ? 1.584 25.469 7.688 1 98.38 104 LYS A N 1
ATOM 845 C CA . LYS A 1 104 ? 2.674 26.422 7.805 1 98.38 104 LYS A CA 1
ATOM 846 C C . LYS A 1 104 ? 3.975 25.734 8.211 1 98.38 104 LYS A C 1
ATOM 848 O O . LYS A 1 104 ? 5.043 26.047 7.672 1 98.38 104 LYS A O 1
ATOM 853 N N . ARG A 1 105 ? 3.904 24.812 9.133 1 98.62 105 ARG A N 1
ATOM 854 C CA . ARG A 1 105 ? 5.09 24.062 9.539 1 98.62 105 ARG A CA 1
ATOM 855 C C . ARG A 1 105 ? 5.625 23.219 8.391 1 98.62 105 ARG A C 1
ATOM 857 O O . ARG A 1 105 ? 6.84 23.125 8.195 1 98.62 105 ARG A O 1
ATOM 864 N N . CYS A 1 106 ? 4.73 22.609 7.613 1 98.81 106 CYS A N 1
ATOM 865 C CA . CYS A 1 106 ? 5.148 21.844 6.445 1 98.81 106 CYS A CA 1
ATOM 866 C C . CYS A 1 106 ? 5.848 22.734 5.43 1 98.81 106 CYS A C 1
ATOM 868 O O . CYS A 1 106 ? 6.91 22.375 4.91 1 98.81 106 CYS A O 1
ATOM 870 N N . PHE A 1 107 ? 5.254 23.922 5.188 1 98.75 107 PHE A N 1
ATOM 871 C CA . PHE A 1 107 ? 5.867 24.859 4.254 1 98.75 107 PHE A CA 1
ATOM 872 C C . PHE A 1 107 ? 7.238 25.297 4.75 1 98.75 107 PHE A C 1
ATOM 874 O O . PHE A 1 107 ? 8.18 25.406 3.965 1 98.75 107 PHE A O 1
ATOM 881 N N . GLY A 1 108 ? 7.336 25.516 6.016 1 98.44 108 GLY A N 1
ATOM 882 C CA . GLY A 1 108 ? 8.602 25.906 6.621 1 98.44 108 GLY A CA 1
ATOM 883 C C . GLY A 1 108 ? 9.68 24.844 6.484 1 98.44 108 GLY A C 1
ATOM 884 O O . GLY A 1 108 ? 10.859 25.172 6.355 1 98.44 108 GLY A O 1
ATOM 885 N N . LEU A 1 109 ? 9.312 23.609 6.512 1 98.5 109 LEU A N 1
ATOM 886 C CA . LEU A 1 109 ? 10.258 22.5 6.41 1 98.5 109 LEU A CA 1
ATOM 887 C C . LEU A 1 109 ? 10.625 22.234 4.957 1 98.5 109 LEU A C 1
ATOM 889 O O . LEU A 1 109 ? 11.711 21.719 4.668 1 98.5 109 LEU A O 1
ATOM 893 N N . GLY A 1 110 ? 9.602 22.469 3.986 1 98.25 110 GLY A N 1
ATOM 894 C CA . GLY A 1 110 ? 9.93 22.375 2.572 1 98.25 110 GLY A CA 1
ATOM 895 C C . GLY A 1 110 ? 9.211 21.25 1.861 1 98.25 110 GLY A C 1
ATOM 896 O O . GLY A 1 110 ? 8.242 20.688 2.389 1 98.25 110 GLY A O 1
ATOM 897 N N . ARG A 1 111 ? 9.656 20.938 0.703 1 98.69 111 ARG A N 1
ATOM 898 C CA . ARG A 1 111 ? 9.008 20.094 -0.293 1 98.69 111 ARG A CA 1
A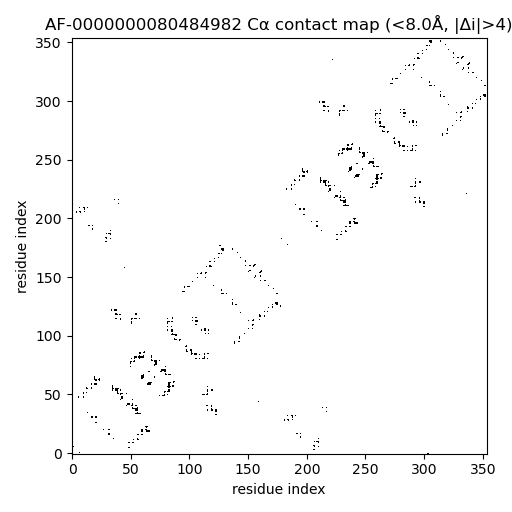TOM 899 C C . ARG A 1 111 ? 8.633 18.734 0.296 1 98.69 111 ARG A C 1
ATOM 901 O O . ARG A 1 111 ? 7.543 18.219 0.038 1 98.69 111 ARG A O 1
ATOM 908 N N . ASN A 1 112 ? 9.57 18.25 1.105 1 98.81 112 ASN A N 1
ATOM 909 C CA . ASN A 1 112 ? 9.383 16.875 1.576 1 98.81 112 ASN A CA 1
ATOM 910 C C . ASN A 1 112 ? 8.172 16.766 2.502 1 98.81 112 ASN A C 1
ATOM 912 O O . ASN A 1 112 ? 7.34 15.875 2.332 1 98.81 112 ASN A O 1
ATOM 916 N N . ALA A 1 113 ? 8.031 17.656 3.396 1 98.88 113 ALA A N 1
ATOM 917 C CA . ALA A 1 113 ? 6.898 17.656 4.316 1 98.88 113 ALA A CA 1
ATOM 918 C C . ALA A 1 113 ? 5.598 17.984 3.582 1 98.88 113 ALA A C 1
ATOM 920 O O . ALA A 1 113 ? 4.547 17.422 3.891 1 98.88 113 ALA A O 1
ATOM 921 N N . VAL A 1 114 ? 5.668 18.875 2.611 1 98.94 114 VAL A N 1
ATOM 922 C CA . VAL A 1 114 ? 4.496 19.281 1.836 1 98.94 114 VAL A CA 1
ATOM 923 C C . VAL A 1 114 ? 3.975 18.078 1.034 1 98.94 114 VAL A C 1
ATOM 925 O O . VAL A 1 114 ? 2.762 17.875 0.942 1 98.94 114 VAL A O 1
ATOM 928 N N . ALA A 1 115 ? 4.871 17.266 0.524 1 98.94 115 ALA A N 1
ATOM 929 C CA . ALA A 1 115 ? 4.492 16.078 -0.238 1 98.94 115 ALA A CA 1
ATOM 930 C C . ALA A 1 115 ? 3.752 15.086 0.642 1 98.94 115 ALA A C 1
ATOM 932 O O . ALA A 1 115 ? 2.732 14.523 0.232 1 98.94 115 ALA A O 1
ATOM 933 N N . VAL A 1 116 ? 4.281 14.883 1.832 1 98.94 116 VAL A N 1
ATOM 934 C CA . VAL A 1 116 ? 3.645 13.953 2.758 1 98.94 116 VAL A CA 1
ATOM 935 C C . VAL A 1 116 ? 2.24 14.445 3.102 1 98.94 116 VAL A C 1
ATOM 937 O O . VAL A 1 116 ? 1.281 13.672 3.086 1 98.94 116 VAL A O 1
ATOM 940 N N . LYS A 1 117 ? 2.105 15.711 3.379 1 98.88 117 LYS A N 1
ATOM 941 C CA . LYS A 1 117 ? 0.8 16.266 3.742 1 98.88 117 LYS A CA 1
ATOM 942 C C . LYS A 1 117 ? -0.17 16.188 2.566 1 98.88 117 LYS A C 1
ATOM 944 O O . LYS A 1 117 ? -1.365 15.953 2.754 1 98.88 117 LYS A O 1
ATOM 949 N N . ALA A 1 118 ? 0.351 16.422 1.369 1 98.88 118 ALA A N 1
ATOM 950 C CA . ALA A 1 118 ? -0.478 16.297 0.173 1 98.88 118 ALA A CA 1
ATOM 951 C C . ALA A 1 118 ? -1.053 14.891 0.049 1 98.88 118 ALA A C 1
ATOM 953 O O . ALA A 1 118 ? -2.24 14.727 -0.238 1 98.88 118 ALA A O 1
ATOM 954 N N . ALA A 1 119 ? -0.189 13.906 0.262 1 98.81 119 ALA A N 1
ATOM 955 C CA . ALA A 1 119 ? -0.641 12.523 0.194 1 98.81 119 ALA A CA 1
ATOM 956 C C . ALA A 1 119 ? -1.709 12.242 1.248 1 98.81 119 ALA A C 1
ATOM 958 O O . ALA A 1 119 ? -2.693 11.555 0.975 1 98.81 119 ALA A O 1
ATOM 959 N N . ASP A 1 120 ? -1.508 12.773 2.402 1 98.62 120 ASP A N 1
ATOM 960 C CA . ASP A 1 120 ? -2.463 12.648 3.5 1 98.62 120 ASP A CA 1
ATOM 961 C C . ASP A 1 120 ? -3.809 13.266 3.131 1 98.62 120 ASP A C 1
ATOM 963 O O . ASP A 1 120 ? -4.855 12.656 3.332 1 98.62 120 ASP A O 1
ATOM 967 N N . ILE A 1 121 ? -3.803 14.445 2.568 1 98.25 121 ILE A N 1
ATOM 968 C CA . ILE A 1 121 ? -5.012 15.164 2.178 1 98.25 121 ILE A CA 1
ATOM 969 C C . ILE A 1 121 ? -5.734 14.398 1.076 1 98.25 121 ILE A C 1
ATOM 971 O O . ILE A 1 121 ? -6.961 14.258 1.11 1 98.25 121 ILE A O 1
ATOM 975 N N . LEU A 1 122 ? -4.969 13.898 0.124 1 97.88 122 LEU A N 1
ATOM 976 C CA . LEU A 1 122 ? -5.566 13.133 -0.965 1 97.88 122 LEU A CA 1
ATOM 977 C C . LEU A 1 122 ? -6.324 11.93 -0.428 1 97.88 122 LEU A C 1
ATOM 979 O O . LEU A 1 122 ? -7.453 11.656 -0.847 1 97.88 122 LEU A O 1
ATOM 983 N N . ASP A 1 123 ? -5.73 11.234 0.504 1 96.81 123 ASP A N 1
ATOM 984 C CA . ASP A 1 123 ? -6.379 10.055 1.063 1 96.81 123 ASP A CA 1
ATOM 985 C C . ASP A 1 123 ? -7.613 10.43 1.876 1 96.81 123 ASP A C 1
ATOM 987 O O . ASP A 1 123 ? -8.672 9.828 1.72 1 96.81 123 ASP A O 1
ATOM 991 N N . ASN A 1 124 ? -7.527 11.445 2.658 1 94.69 124 ASN A N 1
ATOM 992 C CA . ASN A 1 124 ? -8.609 11.875 3.535 1 94.69 124 ASN A CA 1
ATOM 993 C C . ASN A 1 124 ? -9.781 12.453 2.74 1 94.69 124 ASN A C 1
ATOM 995 O O . ASN A 1 124 ? -10.93 12.375 3.174 1 94.69 124 ASN A O 1
ATOM 999 N N . SER A 1 125 ? -9.469 13 1.64 1 94.19 125 SER A N 1
ATOM 1000 C CA . SER A 1 125 ? -10.5 13.695 0.865 1 94.19 125 SER A CA 1
ATOM 1001 C C . SER A 1 125 ? -11.586 12.727 0.411 1 94.19 125 SER A C 1
ATOM 1003 O O . SER A 1 125 ? -12.727 13.141 0.17 1 94.19 125 SER A O 1
ATOM 1005 N N . ASP A 1 126 ? -11.266 11.484 0.265 1 89.88 126 ASP A N 1
ATOM 1006 C CA . ASP A 1 126 ? -12.25 10.469 -0.101 1 89.88 126 ASP A CA 1
ATOM 1007 C C . ASP A 1 126 ? -13.328 10.336 0.975 1 89.88 126 ASP A C 1
ATOM 1009 O O . ASP A 1 126 ? -14.422 9.844 0.705 1 89.88 126 ASP A O 1
ATOM 1013 N N . TYR A 1 127 ? -13.023 10.812 2.105 1 88.19 127 TYR A N 1
ATOM 1014 C CA . TYR A 1 127 ? -13.93 10.617 3.23 1 88.19 127 TYR A CA 1
ATOM 1015 C C . TYR A 1 127 ? -14.594 11.93 3.627 1 88.19 127 TYR A C 1
ATOM 1017 O O . TYR A 1 127 ? -15.438 11.953 4.527 1 88.19 127 TYR A O 1
ATOM 1025 N N . TYR A 1 128 ? -14.281 12.945 3.012 1 88.44 128 TYR A N 1
ATOM 1026 C CA . TYR A 1 128 ? -14.891 14.234 3.338 1 88.44 128 TYR A CA 1
ATOM 1027 C C . TYR A 1 128 ? -16.375 14.234 3.008 1 88.44 128 TYR A C 1
ATOM 1029 O O . TYR A 1 128 ? -16.781 13.719 1.967 1 88.44 128 TYR A O 1
ATOM 1037 N N . GLY A 1 129 ? -17.266 14.688 3.898 1 84 129 GLY A N 1
ATOM 1038 C CA . GLY A 1 129 ? -18.703 14.812 3.697 1 84 129 GLY A CA 1
ATOM 1039 C C . GLY A 1 129 ? -19.484 13.633 4.238 1 84 129 GLY A C 1
ATOM 1040 O O . GLY A 1 129 ? -20.719 13.641 4.219 1 84 129 GLY A O 1
ATOM 1041 N N . LEU A 1 130 ? -19.109 12.422 4.578 1 77.12 130 LEU A N 1
ATOM 1042 C CA . LEU A 1 130 ? -19.828 11.242 5.035 1 77.12 130 LEU A CA 1
ATOM 1043 C C . LEU A 1 130 ? -20.562 11.523 6.344 1 77.12 130 LEU A C 1
ATOM 1045 O O . LEU A 1 130 ? -21.641 10.984 6.586 1 77.12 130 LEU A O 1
ATOM 1049 N N . GLY A 1 131 ? -20.141 12.094 7.453 1 65.31 131 GLY A N 1
ATOM 1050 C CA . GLY A 1 131 ? -20.844 12.258 8.719 1 65.31 131 GLY A CA 1
ATOM 1051 C C . GLY A 1 131 ? -20.672 13.648 9.312 1 65.31 131 GLY A C 1
ATOM 1052 O O . GLY A 1 131 ? -20.688 13.812 10.531 1 65.31 131 GLY A O 1
ATOM 1053 N N . ASP A 1 132 ? -20.75 14.656 8.305 1 72.69 132 ASP A N 1
ATOM 1054 C CA . ASP A 1 132 ? -20.219 15.844 8.969 1 72.69 132 ASP A CA 1
ATOM 1055 C C . ASP A 1 132 ? -21.25 16.984 8.977 1 72.69 132 ASP A C 1
ATOM 1057 O O . ASP A 1 132 ? -22.281 16.891 8.305 1 72.69 132 ASP A O 1
ATOM 1061 N N . SER A 1 133 ? -21.062 17.812 9.875 1 86.5 133 SER A N 1
ATOM 1062 C CA . SER A 1 133 ? -21.812 19.062 10.008 1 86.5 133 SER A CA 1
ATOM 1063 C C . SER A 1 133 ? -21.438 20.047 8.914 1 86.5 133 SER A C 1
ATOM 1065 O O . SER A 1 133 ? -20.344 19.984 8.352 1 86.5 133 SER A O 1
ATOM 1067 N N . GLU A 1 134 ? -22.438 20.812 8.641 1 89.56 134 GLU A N 1
ATOM 1068 C CA . GLU A 1 134 ? -22.203 21.859 7.645 1 89.56 134 GLU A CA 1
ATOM 1069 C C . GLU A 1 134 ? -20.953 22.656 7.957 1 89.56 134 GLU A C 1
ATOM 1071 O O . GLU A 1 134 ? -20.172 22.969 7.051 1 89.56 134 GLU A O 1
ATOM 1076 N N . GLU A 1 135 ? -20.828 22.906 9.172 1 91.5 135 GLU A N 1
ATOM 1077 C CA . GLU A 1 135 ? -19.656 23.672 9.586 1 91.5 135 GLU A CA 1
ATOM 1078 C C . GLU A 1 135 ? -18.375 22.906 9.281 1 91.5 135 GLU A C 1
ATOM 1080 O O . GLU A 1 135 ? -17.406 23.484 8.758 1 91.5 135 GLU A O 1
ATOM 1085 N N . LEU A 1 136 ? -18.344 21.672 9.602 1 91.88 136 LEU A N 1
ATOM 1086 C CA . LEU A 1 136 ? -17.172 20.859 9.336 1 91.88 136 LEU A CA 1
ATOM 1087 C C . LEU A 1 136 ? -16.906 20.766 7.84 1 91.88 136 LEU A C 1
ATOM 1089 O O . LEU A 1 136 ? -15.75 20.859 7.406 1 91.88 136 LEU A O 1
ATOM 1093 N N . GLU A 1 137 ? -17.906 20.641 7.117 1 93.12 137 GLU A N 1
ATOM 1094 C CA . GLU A 1 137 ? -17.781 20.547 5.664 1 93.12 137 GLU A CA 1
ATOM 1095 C C . GLU A 1 137 ? -17.156 21.812 5.078 1 93.12 137 GLU A C 1
ATOM 1097 O O . GLU A 1 137 ? -16.25 21.75 4.25 1 93.12 137 GLU A O 1
ATOM 1102 N N . LYS A 1 138 ? -17.688 22.891 5.555 1 93.19 138 LYS A N 1
ATOM 1103 C CA . LYS A 1 138 ? -17.156 24.172 5.109 1 93.19 138 LYS A CA 1
ATOM 1104 C C . LYS A 1 138 ? -15.68 24.312 5.488 1 93.19 138 LYS A C 1
ATOM 1106 O O . LYS A 1 138 ? -14.867 24.797 4.688 1 93.19 138 LYS A O 1
ATOM 1111 N N . ASN A 1 139 ? -15.383 23.922 6.684 1 95 139 ASN A N 1
ATOM 1112 C CA . ASN A 1 139 ? -14.008 24.016 7.164 1 95 139 ASN A CA 1
ATOM 1113 C C . ASN A 1 139 ? -13.078 23.094 6.391 1 95 139 ASN A C 1
ATOM 1115 O O . ASN A 1 139 ? -11.922 23.438 6.141 1 95 139 ASN A O 1
ATOM 1119 N N . GLN A 1 140 ? -13.547 21.891 6.027 1 94.81 140 GLN A N 1
ATOM 1120 C CA . GLN A 1 140 ? -12.766 20.953 5.223 1 94.81 140 GLN A CA 1
ATOM 1121 C C . GLN A 1 140 ? -12.414 21.562 3.865 1 94.81 140 GLN A C 1
ATOM 1123 O O . GLN A 1 140 ? -11.273 21.453 3.408 1 94.81 140 GLN A O 1
ATOM 1128 N N . ILE A 1 141 ? -13.352 22.25 3.273 1 95.56 141 ILE A N 1
ATOM 1129 C CA . ILE A 1 141 ? -13.141 22.875 1.979 1 95.56 141 ILE A CA 1
ATOM 1130 C C . ILE A 1 141 ? -12.109 24 2.119 1 95.56 141 ILE A C 1
ATOM 1132 O O . ILE A 1 141 ? -11.148 24.078 1.35 1 95.56 141 ILE A O 1
ATOM 1136 N N . LYS A 1 142 ? -12.273 24.812 3.129 1 96.69 142 LYS A N 1
ATOM 1137 C CA . LYS A 1 142 ? -11.391 25.953 3.348 1 96.69 142 LYS A CA 1
ATOM 1138 C C . LYS A 1 142 ? -9.945 25.5 3.553 1 96.69 142 LYS A C 1
ATOM 1140 O O . LYS A 1 142 ? -9.023 26.078 2.961 1 96.69 142 LYS A O 1
ATOM 1145 N N . LYS A 1 143 ? -9.75 24.531 4.309 1 97 143 LYS A N 1
ATOM 1146 C CA . LYS A 1 143 ? -8.375 24.125 4.605 1 97 143 LYS A CA 1
ATOM 1147 C C . LYS A 1 143 ? -7.703 23.516 3.383 1 97 143 LYS A C 1
ATOM 1149 O O . LYS A 1 143 ? -6.516 23.734 3.143 1 97 143 LYS A O 1
ATOM 1154 N N . VAL A 1 144 ? -8.453 22.75 2.598 1 97.62 144 VAL A N 1
ATOM 1155 C CA . VAL A 1 144 ? -7.871 22.125 1.42 1 97.62 144 VAL A CA 1
ATOM 1156 C C . VAL A 1 144 ? -7.543 23.188 0.373 1 97.62 144 VAL A C 1
ATOM 1158 O O . VAL A 1 144 ? -6.48 23.141 -0.253 1 97.62 144 VAL A O 1
ATOM 1161 N N . GLU A 1 145 ? -8.461 24.141 0.225 1 97.5 145 GLU A N 1
ATOM 1162 C CA . GLU A 1 145 ? -8.211 25.25 -0.695 1 97.5 145 GLU A CA 1
ATOM 1163 C C . GLU A 1 145 ? -6.953 26.016 -0.302 1 97.5 145 GLU A C 1
ATOM 1165 O O . GLU A 1 145 ? -6.133 26.344 -1.158 1 97.5 145 GLU A O 1
ATOM 1170 N N . TYR A 1 146 ? -6.887 26.266 0.919 1 98.38 146 TYR A N 1
ATOM 1171 C CA . TYR A 1 146 ? -5.711 26.969 1.437 1 98.38 146 TYR A CA 1
ATOM 1172 C C . TYR A 1 146 ? -4.441 26.172 1.145 1 98.38 146 TYR A C 1
ATOM 1174 O O . TYR A 1 146 ? -3.463 26.719 0.638 1 98.38 146 TYR A O 1
ATOM 1182 N N . PHE A 1 147 ? -4.383 24.891 1.424 1 98.75 147 PHE A N 1
ATOM 1183 C CA . PHE A 1 147 ? -3.213 24.047 1.2 1 98.75 147 PHE A CA 1
ATOM 1184 C C . PHE A 1 147 ? -2.812 24.062 -0.27 1 98.75 147 PHE A C 1
ATOM 1186 O O . PHE A 1 14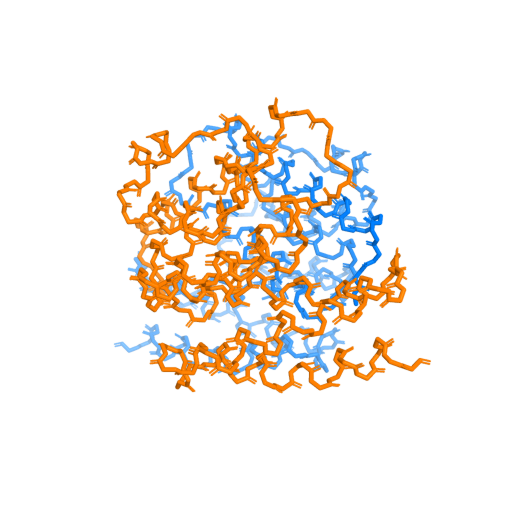7 ? -1.638 24.234 -0.597 1 98.75 147 PHE A O 1
ATOM 1193 N N . ILE A 1 148 ? -3.82 23.844 -1.153 1 98.38 148 ILE A N 1
ATOM 1194 C CA . ILE A 1 148 ? -3.537 23.75 -2.582 1 98.38 148 ILE A CA 1
ATOM 1195 C C . ILE A 1 148 ? -2.934 25.078 -3.07 1 98.38 148 ILE A C 1
ATOM 1197 O O . ILE A 1 148 ? -1.932 25.078 -3.789 1 98.38 148 ILE A O 1
ATOM 1201 N N . ASP A 1 149 ? -3.488 26.156 -2.658 1 98.12 149 ASP A N 1
ATOM 1202 C CA . ASP A 1 149 ? -3.004 27.469 -3.068 1 98.12 149 ASP A CA 1
ATOM 1203 C C . ASP A 1 149 ? -1.561 27.688 -2.623 1 98.12 149 ASP A C 1
ATOM 1205 O O . ASP A 1 149 ? -0.723 28.125 -3.412 1 98.12 149 ASP A O 1
ATOM 1209 N N . LYS A 1 150 ? -1.229 27.328 -1.418 1 98.69 150 LYS A N 1
ATOM 1210 C CA . LYS A 1 150 ? 0.051 27.688 -0.817 1 98.69 150 LYS A CA 1
ATOM 1211 C C . LYS A 1 150 ? 1.111 26.625 -1.104 1 98.69 150 LYS A C 1
ATOM 1213 O O . LYS A 1 150 ? 2.307 26.875 -0.944 1 98.69 150 LYS A O 1
ATOM 1218 N N . SER A 1 151 ? 0.709 25.422 -1.556 1 98.69 151 SER A N 1
ATOM 1219 C CA . SER A 1 151 ? 1.657 24.328 -1.735 1 98.69 151 SER A CA 1
ATOM 1220 C C . SER A 1 151 ? 2.287 24.375 -3.123 1 98.69 151 SER A C 1
ATOM 1222 O O . SER A 1 151 ? 3.275 23.688 -3.381 1 98.69 151 SER A O 1
ATOM 1224 N N . GLU A 1 152 ? 1.812 25.203 -4.055 1 98.38 152 GLU A N 1
ATOM 1225 C CA . GLU A 1 152 ? 2.254 25.234 -5.445 1 98.38 152 GLU A CA 1
ATOM 1226 C C . GLU A 1 152 ? 3.756 25.5 -5.543 1 98.38 152 GLU A C 1
ATOM 1228 O O . GLU A 1 152 ? 4.457 24.828 -6.305 1 98.38 152 GLU A O 1
ATOM 1233 N N . PRO A 1 153 ? 4.32 26.359 -4.762 1 98.5 153 PRO A N 1
ATOM 1234 C CA . PRO A 1 153 ? 5.758 26.625 -4.875 1 98.5 153 PRO A CA 1
ATOM 1235 C C . PRO A 1 153 ? 6.609 25.406 -4.512 1 98.5 153 PRO A C 1
ATOM 1237 O O . PRO A 1 153 ? 7.777 25.328 -4.902 1 98.5 153 PRO A O 1
ATOM 1240 N N . TYR A 1 154 ? 6.105 24.516 -3.814 1 98.69 154 TYR A N 1
ATOM 1241 C CA . TYR A 1 154 ? 6.883 23.406 -3.291 1 98.69 154 TYR A CA 1
ATOM 1242 C C . TYR A 1 154 ? 6.73 22.172 -4.176 1 98.69 154 TYR A C 1
ATOM 1244 O O . TYR A 1 154 ? 7.699 21.438 -4.402 1 98.69 154 TYR A O 1
ATOM 1252 N N . ILE A 1 155 ? 5.406 21.891 -4.695 1 98.69 155 ILE A N 1
ATOM 1253 C CA . ILE A 1 155 ? 5.148 20.625 -5.367 1 98.69 155 ILE A CA 1
ATOM 1254 C C . ILE A 1 155 ? 4.379 20.875 -6.664 1 98.69 155 ILE A C 1
ATOM 1256 O O . ILE A 1 155 ? 3.791 19.953 -7.23 1 98.69 155 ILE A O 1
ATOM 1260 N N . GLY A 1 156 ? 4.316 22.141 -7.121 1 98.31 156 GLY A N 1
ATOM 1261 C CA . GLY A 1 156 ? 3.484 22.547 -8.242 1 98.31 156 GLY A CA 1
ATOM 126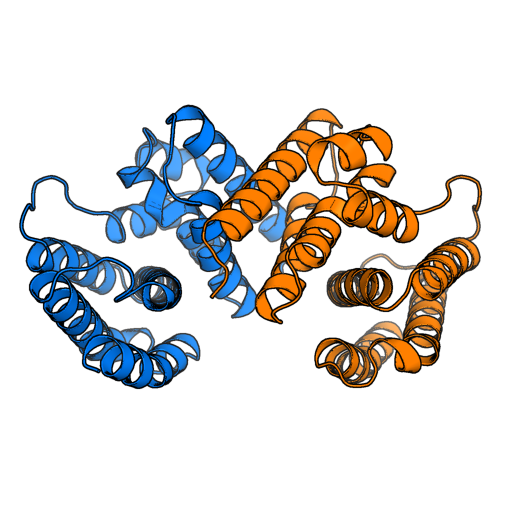2 C C . GLY A 1 156 ? 3.777 21.766 -9.516 1 98.31 156 GLY A C 1
ATOM 1263 O O . GLY A 1 156 ? 2.896 21.594 -10.359 1 98.31 156 GLY A O 1
ATOM 1264 N N . ASP A 1 157 ? 4.949 21.203 -9.656 1 97.69 157 ASP A N 1
ATOM 1265 C CA . ASP A 1 157 ? 5.352 20.516 -10.875 1 97.69 157 ASP A CA 1
ATOM 1266 C C . ASP A 1 157 ? 5.207 19 -10.727 1 97.69 157 ASP A C 1
ATOM 1268 O O . ASP A 1 157 ? 5.559 18.25 -11.633 1 97.69 157 ASP A O 1
ATOM 1272 N N . GLU A 1 158 ? 4.691 18.594 -9.664 1 98.19 158 GLU A N 1
ATOM 1273 C CA . GLU A 1 158 ? 4.645 17.156 -9.383 1 98.19 158 GLU A CA 1
ATOM 1274 C C . GLU A 1 158 ? 3.248 16.594 -9.625 1 98.19 158 GLU A C 1
ATOM 1276 O O . GLU A 1 158 ? 2.256 17.312 -9.523 1 98.19 158 GLU A O 1
ATOM 1281 N N . ASP A 1 159 ? 3.18 15.32 -9.906 1 98.06 159 ASP A N 1
ATOM 1282 C CA . ASP A 1 159 ? 1.925 14.633 -10.203 1 98.06 159 ASP A CA 1
ATOM 1283 C C . ASP A 1 159 ? 0.955 14.742 -9.023 1 98.06 159 ASP A C 1
ATOM 1285 O O . ASP A 1 159 ? -0.259 14.836 -9.227 1 98.06 159 ASP A O 1
ATOM 1289 N N . ILE A 1 160 ? 1.476 14.727 -7.828 1 98.56 160 ILE A N 1
ATOM 1290 C CA . ILE A 1 160 ? 0.618 14.727 -6.648 1 98.56 160 ILE A CA 1
ATOM 1291 C C . ILE A 1 160 ? -0.132 16.047 -6.551 1 98.56 160 ILE A C 1
ATOM 1293 O O . ILE A 1 160 ? -1.286 16.094 -6.121 1 98.56 160 ILE A O 1
ATOM 1297 N N . PHE A 1 161 ? 0.495 17.125 -6.945 1 98.56 161 PHE A N 1
ATOM 1298 C CA . PHE A 1 161 ? -0.154 18.438 -6.969 1 98.56 161 PHE A CA 1
ATOM 1299 C C . PHE A 1 161 ? -1.259 18.469 -8.016 1 98.56 161 PHE A C 1
ATOM 1301 O O . PHE A 1 161 ? -2.348 18.984 -7.758 1 98.56 161 PHE A O 1
ATOM 1308 N N . GLN A 1 162 ? -0.985 17.891 -9.125 1 98.38 162 GLN A N 1
ATOM 1309 C CA . GLN A 1 162 ? -1.983 17.812 -10.188 1 98.38 162 GLN A CA 1
ATOM 1310 C C . GLN A 1 162 ? -3.201 17.016 -9.75 1 98.38 162 GLN A C 1
ATOM 1312 O O . GLN A 1 162 ? -4.34 17.391 -10.023 1 98.38 162 GLN A O 1
ATOM 1317 N N . GLU A 1 163 ? -2.904 15.953 -9.086 1 98.25 163 GLU A N 1
ATOM 1318 C CA . GLU A 1 163 ? -4.016 15.133 -8.617 1 98.25 163 GLU A CA 1
ATOM 1319 C C . GLU A 1 163 ? -4.859 15.891 -7.594 1 98.25 163 GLU A C 1
ATOM 1321 O O . GLU A 1 163 ? -6.09 15.789 -7.602 1 98.25 163 GLU A O 1
ATOM 1326 N N . LEU A 1 164 ? -4.277 16.625 -6.684 1 97.94 164 LEU A N 1
ATOM 1327 C CA . LEU A 1 164 ? -5.016 17.469 -5.738 1 97.94 164 LEU A CA 1
ATOM 1328 C C . LEU A 1 164 ? -5.926 18.438 -6.469 1 97.94 164 LEU A C 1
ATOM 1330 O O . LEU A 1 164 ? -7.109 18.562 -6.137 1 97.94 164 LEU A O 1
ATOM 1334 N N . ASN A 1 165 ? -5.375 19.047 -7.469 1 97.94 165 ASN A N 1
ATOM 1335 C CA . ASN A 1 165 ? -6.109 20.047 -8.242 1 97.94 165 ASN A CA 1
ATOM 1336 C C . ASN A 1 165 ? -7.27 19.422 -9.008 1 97.94 165 ASN A C 1
ATOM 1338 O O . ASN A 1 165 ? -8.312 20.047 -9.18 1 97.94 165 ASN A O 1
ATOM 1342 N N . ASP A 1 166 ? -7.039 18.266 -9.453 1 97.75 166 ASP A N 1
ATOM 1343 C CA . ASP A 1 166 ? -8.07 17.578 -10.211 1 97.75 166 ASP A CA 1
ATOM 1344 C C . ASP A 1 166 ? -9.172 17.047 -9.289 1 97.75 166 ASP A C 1
ATOM 1346 O O . ASP A 1 166 ? -10.352 17.062 -9.648 1 97.75 166 ASP A O 1
ATOM 1350 N N . LYS A 1 167 ? -8.797 16.609 -8.117 1 96.5 167 LYS A N 1
ATOM 1351 C CA . LYS A 1 167 ? -9.711 15.922 -7.211 1 96.5 167 LYS A CA 1
ATOM 1352 C C . LYS A 1 167 ? -10.531 16.906 -6.391 1 96.5 167 LYS A C 1
ATOM 1354 O O . LYS A 1 167 ? -11.695 16.656 -6.074 1 96.5 167 LYS A O 1
ATOM 1359 N N . PHE A 1 168 ? -9.961 18.031 -6.082 1 96.5 168 PHE A N 1
ATOM 1360 C CA . PHE A 1 168 ? -10.562 18.953 -5.117 1 96.5 168 PHE A CA 1
ATOM 1361 C C . PHE A 1 168 ? -11.898 19.469 -5.633 1 96.5 168 PHE A C 1
ATOM 1363 O O . PHE A 1 168 ? -12.891 19.469 -4.906 1 96.5 168 PHE A O 1
ATOM 1370 N N . PRO A 1 169 ? -12.047 19.844 -6.91 1 96.44 169 PRO A N 1
ATOM 1371 C CA . PRO A 1 169 ? -13.344 20.312 -7.402 1 96.44 169 PRO A CA 1
ATOM 1372 C C . PRO A 1 169 ? -14.438 19.25 -7.289 1 96.44 169 PRO A C 1
ATOM 1374 O O . PRO A 1 169 ? -15.594 19.578 -7.023 1 96.44 169 PRO A O 1
ATOM 1377 N N . ILE A 1 170 ? -14.078 18.047 -7.457 1 94.62 170 ILE A N 1
ATOM 1378 C CA . ILE A 1 170 ? -15.031 16.953 -7.363 1 94.62 170 ILE A CA 1
ATOM 1379 C C . ILE A 1 170 ? -15.492 16.781 -5.914 1 94.62 170 ILE A C 1
ATOM 1381 O O . ILE A 1 170 ? -16.688 16.625 -5.645 1 94.62 170 ILE A O 1
ATOM 1385 N N . VAL A 1 171 ? -14.539 16.812 -4.977 1 92.69 171 VAL A N 1
ATOM 1386 C CA . VAL A 1 171 ? -14.82 16.688 -3.551 1 92.69 171 VAL A CA 1
ATOM 1387 C C . VAL A 1 171 ? -15.695 17.844 -3.09 1 92.69 171 VAL A C 1
ATOM 1389 O O . VAL A 1 171 ? -16.672 17.641 -2.363 1 92.69 171 VAL A O 1
ATOM 1392 N N . LYS A 1 172 ? -15.32 19.016 -3.531 1 94.44 172 LYS A N 1
ATOM 1393 C CA . LYS A 1 172 ? -16.078 20.219 -3.178 1 94.44 172 LYS A CA 1
ATOM 1394 C C . LYS A 1 172 ? -17.516 20.125 -3.645 1 94.44 172 LYS A C 1
ATOM 1396 O O . LYS A 1 172 ? -18.438 20.453 -2.895 1 94.44 172 LYS A O 1
ATOM 1401 N N . GLU A 1 173 ? -17.734 19.672 -4.812 1 92.94 173 GLU A N 1
ATOM 1402 C CA . GLU A 1 173 ? -19.078 19.484 -5.355 1 92.94 173 GLU A CA 1
ATOM 1403 C C . GLU A 1 173 ? -19.859 18.469 -4.551 1 92.94 173 GLU A C 1
ATOM 1405 O O . GLU A 1 173 ? -21.047 18.656 -4.281 1 92.94 173 GLU A O 1
ATOM 1410 N N . ARG A 1 174 ? -19.219 17.391 -4.203 1 88.44 174 ARG A N 1
ATOM 1411 C CA . ARG A 1 174 ? -19.859 16.344 -3.416 1 88.44 174 ARG A CA 1
ATOM 1412 C C . ARG A 1 174 ? -20.312 16.875 -2.062 1 88.44 174 ARG A C 1
ATOM 1414 O O . ARG A 1 174 ? -21.391 16.531 -1.583 1 88.44 174 ARG A O 1
ATOM 1421 N N . ILE A 1 175 ? -19.5 17.734 -1.498 1 89.25 175 ILE A N 1
ATOM 1422 C CA . ILE A 1 175 ? -19.781 18.266 -0.169 1 89.25 175 ILE A CA 1
ATOM 1423 C C . ILE A 1 175 ? -20.922 19.297 -0.25 1 89.25 175 ILE A C 1
ATOM 1425 O O . ILE A 1 175 ? -21.781 19.344 0.629 1 89.25 175 ILE A O 1
ATOM 1429 N N . GLU A 1 176 ? -20.969 20.062 -1.254 1 86.81 176 GLU A N 1
ATOM 1430 C CA . GLU A 1 176 ? -21.906 21.172 -1.375 1 86.81 176 GLU A CA 1
ATOM 1431 C C . GLU A 1 176 ? -23.234 20.703 -1.953 1 86.81 176 GLU A C 1
ATOM 1433 O O . GLU A 1 176 ? -24.234 21.422 -1.891 1 86.81 176 GLU A O 1
ATOM 1438 N N . SER A 1 177 ? -23.281 19.578 -2.623 1 79.75 177 SER A N 1
ATOM 1439 C CA . SER A 1 177 ? -24.531 19.062 -3.176 1 79.75 177 SER A CA 1
ATOM 1440 C C . SER A 1 177 ? -25.391 18.422 -2.098 1 79.75 177 SER A C 1
ATOM 1442 O O . SER A 1 177 ? -26.609 18.594 -2.082 1 79.75 177 SER A O 1
ATOM 1444 N N . MET B 1 1 ? -15.062 4.578 -2.949 1 64.38 1 MET B N 1
ATOM 1445 C CA . MET B 1 1 ? -14.602 4.324 -1.587 1 64.38 1 MET B CA 1
ATOM 1446 C C . MET B 1 1 ? -15.164 3.012 -1.055 1 64.38 1 MET B C 1
ATOM 1448 O O . MET B 1 1 ? -16.281 2.623 -1.409 1 64.38 1 MET B O 1
ATOM 1452 N N . ARG B 1 2 ? -14.172 2.355 -0.375 1 74.62 2 ARG B N 1
ATOM 1453 C CA . ARG B 1 2 ? -14.656 1.138 0.267 1 74.62 2 ARG B CA 1
ATOM 1454 C C . ARG B 1 2 ? -15.359 1.452 1.584 1 74.62 2 ARG B C 1
ATOM 1456 O O . ARG B 1 2 ? -15.211 2.553 2.123 1 74.62 2 ARG B O 1
ATOM 1463 N N . ASP B 1 3 ? -16.281 0.571 1.938 1 84.56 3 ASP B N 1
ATOM 1464 C CA . ASP B 1 3 ? -16.953 0.84 3.203 1 84.56 3 ASP B CA 1
ATOM 1465 C C . ASP B 1 3 ? -16.047 0.54 4.391 1 84.56 3 ASP B C 1
ATOM 1467 O O . ASP B 1 3 ? -15.008 -0.104 4.23 1 84.56 3 ASP B O 1
ATOM 1471 N N . LEU B 1 4 ? -16.453 1.128 5.469 1 88 4 LEU B N 1
ATOM 1472 C CA . LEU B 1 4 ? -15.641 1.081 6.676 1 88 4 LEU B CA 1
ATOM 1473 C C . LEU B 1 4 ? -15.398 -0.36 7.109 1 88 4 LEU B C 1
ATOM 1475 O O . LEU B 1 4 ? -14.289 -0.704 7.535 1 88 4 LEU B O 1
ATOM 1479 N N . GLU B 1 5 ? -16.359 -1.197 6.961 1 91.94 5 GLU B N 1
ATOM 1480 C CA . GLU B 1 5 ? -16.234 -2.594 7.363 1 91.94 5 GLU B CA 1
ATOM 1481 C C . GLU B 1 5 ? -15.219 -3.324 6.48 1 91.94 5 GLU B C 1
ATOM 1483 O O . GLU B 1 5 ? -14.43 -4.133 6.973 1 91.94 5 GLU B O 1
ATOM 1488 N N . GLU B 1 6 ? -15.211 -3.033 5.234 1 95.19 6 GLU B N 1
ATOM 1489 C CA . GLU B 1 6 ? -14.25 -3.631 4.309 1 95.19 6 GLU B CA 1
ATOM 1490 C C . GLU B 1 6 ? -12.828 -3.18 4.621 1 95.19 6 GLU B C 1
ATOM 1492 O O . GLU B 1 6 ? -11.906 -3.992 4.633 1 95.19 6 GLU B O 1
ATOM 1497 N N . ASP B 1 7 ? -12.734 -1.904 4.902 1 94.69 7 ASP B N 1
ATOM 1498 C CA . ASP B 1 7 ? -11.422 -1.361 5.234 1 94.69 7 ASP B CA 1
ATOM 1499 C C . ASP B 1 7 ? -10.883 -1.974 6.527 1 94.69 7 ASP B C 1
ATOM 1501 O O . ASP B 1 7 ? -9.68 -2.219 6.652 1 94.69 7 ASP B O 1
ATOM 1505 N N . GLN B 1 8 ? -11.758 -2.203 7.449 1 95.25 8 GLN B N 1
ATOM 1506 C CA . GLN B 1 8 ? -11.359 -2.824 8.711 1 95.25 8 GLN B CA 1
ATOM 1507 C C . GLN B 1 8 ? -10.859 -4.25 8.484 1 95.25 8 GLN B C 1
ATOM 1509 O O . GLN B 1 8 ? -9.883 -4.672 9.102 1 95.25 8 GLN B O 1
ATOM 1514 N N . GLU B 1 9 ? -11.5 -4.961 7.594 1 96.88 9 GLU B N 1
ATOM 1515 C CA . GLU B 1 9 ? -11.07 -6.324 7.293 1 96.88 9 GLU B CA 1
ATOM 1516 C C . GLU B 1 9 ? -9.727 -6.332 6.574 1 96.88 9 GLU B C 1
ATOM 1518 O O . GLU B 1 9 ? -8.883 -7.195 6.828 1 96.88 9 GLU B O 1
ATOM 1523 N N . ILE B 1 10 ? -9.523 -5.398 5.711 1 98.19 10 ILE B N 1
ATOM 1524 C CA . ILE B 1 10 ? -8.258 -5.289 4.996 1 98.19 10 ILE B CA 1
ATOM 1525 C C . ILE B 1 10 ? -7.137 -4.945 5.98 1 98.19 10 ILE B C 1
ATOM 1527 O O . ILE B 1 10 ? -6.047 -5.512 5.91 1 98.19 10 ILE B O 1
ATOM 1531 N N . GLU B 1 11 ? -7.441 -4.066 6.859 1 97.62 11 GLU B N 1
ATOM 1532 C CA . GLU B 1 11 ? -6.461 -3.717 7.883 1 97.62 11 GLU B CA 1
ATOM 1533 C C . GLU B 1 11 ? -6.102 -4.93 8.742 1 97.62 11 GLU B C 1
ATOM 1535 O O . GLU B 1 11 ? -4.934 -5.141 9.07 1 97.62 11 GLU B O 1
ATOM 1540 N N . ARG B 1 12 ? -7.094 -5.711 9.102 1 97.19 12 ARG B N 1
ATOM 1541 C CA . ARG B 1 12 ? -6.844 -6.934 9.859 1 97.19 12 ARG B CA 1
ATOM 1542 C C . ARG B 1 12 ? -5.918 -7.875 9.086 1 97.19 12 ARG B C 1
ATOM 1544 O O . ARG B 1 12 ? -5.066 -8.539 9.68 1 97.19 12 ARG B O 1
ATOM 1551 N N . ALA B 1 13 ? -6.078 -7.957 7.809 1 98.69 13 ALA B N 1
ATOM 1552 C CA . ALA B 1 13 ? -5.234 -8.805 6.977 1 98.69 13 ALA B CA 1
ATOM 1553 C C . ALA B 1 13 ? -3.791 -8.305 6.965 1 98.69 13 ALA B C 1
ATOM 1555 O O . ALA B 1 13 ? -2.85 -9.102 6.973 1 98.69 13 ALA B O 1
ATOM 1556 N N . ILE B 1 14 ? -3.611 -6.98 6.961 1 98.69 14 ILE B N 1
ATOM 1557 C CA . ILE B 1 14 ? -2.279 -6.387 7.004 1 98.69 14 ILE B CA 1
ATOM 1558 C C . ILE B 1 14 ? -1.598 -6.746 8.32 1 98.69 14 ILE B C 1
ATOM 1560 O O . ILE B 1 14 ? -0.431 -7.148 8.336 1 98.69 14 ILE B O 1
ATOM 1564 N N . GLN B 1 15 ? -2.33 -6.621 9.391 1 98 15 GLN B N 1
ATOM 1565 C CA . GLN B 1 15 ? -1.801 -6.988 10.703 1 98 15 GLN B CA 1
ATOM 1566 C C . GLN B 1 15 ? -1.417 -8.461 10.742 1 98 15 GLN B C 1
ATOM 1568 O O . GLN B 1 15 ? -0.341 -8.812 11.227 1 98 15 GLN B O 1
ATOM 1573 N N . TYR B 1 16 ? -2.326 -9.289 10.227 1 98.5 16 TYR B N 1
ATOM 1574 C CA . TYR B 1 16 ? -2.076 -10.727 10.195 1 98.5 16 TYR B CA 1
ATOM 1575 C C . TYR B 1 16 ? -0.834 -11.047 9.367 1 98.5 16 TYR B C 1
ATOM 1577 O O . TYR B 1 16 ? -0.021 -11.891 9.758 1 98.5 16 TYR B O 1
ATOM 1585 N N . LEU B 1 17 ? -0.665 -10.391 8.219 1 98.25 17 LEU B N 1
ATOM 1586 C CA . LEU B 1 17 ? 0.5 -10.539 7.355 1 98.25 17 LEU B CA 1
ATOM 1587 C C . LEU B 1 17 ? 1.786 -10.242 8.117 1 98.25 17 LEU B C 1
ATOM 1589 O O . LEU B 1 17 ? 2.709 -11.055 8.133 1 98.25 17 LEU B O 1
ATOM 1593 N N . VAL B 1 18 ? 1.837 -9.117 8.789 1 97.56 18 VAL B N 1
ATOM 1594 C CA . VAL B 1 18 ? 3.023 -8.664 9.508 1 97.56 18 VAL B CA 1
ATOM 1595 C C . VAL B 1 18 ? 3.371 -9.656 10.609 1 97.56 18 VAL B C 1
ATOM 1597 O O . VAL B 1 18 ? 4.512 -10.125 10.703 1 97.56 18 VAL B O 1
ATOM 1600 N N . HIS B 1 19 ? 2.424 -10.062 11.367 1 97.19 19 HIS B N 1
ATOM 1601 C CA . HIS B 1 19 ? 2.654 -10.977 12.484 1 97.19 19 HIS B CA 1
ATOM 1602 C C . HIS B 1 19 ? 3.109 -12.352 11.992 1 97.19 19 HIS B C 1
ATOM 1604 O O . HIS B 1 19 ? 3.953 -12.992 12.617 1 97.19 19 HIS B O 1
ATOM 1610 N N . SER B 1 20 ? 2.523 -12.781 10.93 1 96.75 20 SER B N 1
ATOM 1611 C CA . SER B 1 20 ? 2.854 -14.102 10.398 1 96.75 20 SER B CA 1
ATOM 1612 C C . SER B 1 20 ? 4.312 -14.172 9.961 1 96.75 20 SER B C 1
ATOM 1614 O O . SER B 1 20 ? 5.008 -15.148 10.25 1 96.75 20 SER B O 1
ATOM 1616 N N . PHE B 1 21 ? 4.82 -13.172 9.258 1 95.62 21 PHE B N 1
ATOM 1617 C CA . PHE B 1 21 ? 6.199 -13.188 8.789 1 95.62 21 PHE B CA 1
ATOM 1618 C C . PHE B 1 21 ? 7.164 -12.961 9.945 1 95.62 21 PHE B C 1
ATOM 1620 O O . PHE B 1 21 ? 8.273 -13.508 9.961 1 95.62 21 PHE B O 1
ATOM 1627 N N . GLU B 1 22 ? 6.805 -12.195 10.906 1 93.75 22 GLU B N 1
ATOM 1628 C CA . GLU B 1 22 ? 7.656 -11.984 12.07 1 93.75 22 GLU B CA 1
ATOM 1629 C C . GLU B 1 22 ? 7.828 -13.273 12.867 1 93.75 22 GLU B C 1
ATOM 1631 O O . GLU B 1 22 ? 8.891 -13.516 13.445 1 93.75 22 GLU B O 1
ATOM 1636 N N . ALA B 1 23 ? 6.82 -14.07 12.867 1 92.94 23 ALA B N 1
ATOM 1637 C CA . ALA B 1 23 ? 6.852 -15.328 13.609 1 92.94 23 ALA B CA 1
ATOM 1638 C C . ALA B 1 23 ? 7.68 -16.375 12.875 1 92.94 23 ALA B C 1
ATOM 1640 O O . ALA B 1 23 ? 8.148 -17.344 13.484 1 92.94 23 ALA B O 1
ATOM 1641 N N . SER B 1 24 ? 7.773 -16.297 11.602 1 85.94 24 SER B N 1
ATOM 1642 C CA . SER B 1 24 ? 8.406 -17.328 10.773 1 85.94 24 SER B CA 1
ATOM 1643 C C . SER B 1 24 ? 9.93 -17.234 10.836 1 85.94 24 SER B C 1
ATOM 1645 O O . SER B 1 24 ? 10.625 -18.172 10.469 1 85.94 24 SER B O 1
ATOM 1647 N N . GLY B 1 25 ? 10.469 -16.172 11.375 1 77.94 25 GLY B N 1
ATOM 1648 C CA . GLY B 1 25 ? 11.914 -16.016 11.477 1 77.94 25 GLY B CA 1
ATOM 1649 C C . GLY B 1 25 ? 12.484 -15.07 10.445 1 77.94 25 GLY B C 1
ATOM 1650 O O . GLY B 1 25 ? 11.812 -14.125 10.023 1 77.94 25 GLY B O 1
ATOM 1651 N N . ASP B 1 26 ? 13.797 -15.406 10.07 1 69.62 26 ASP B N 1
ATOM 1652 C CA . ASP B 1 26 ? 14.547 -14.461 9.25 1 69.62 26 ASP B CA 1
ATOM 1653 C C . ASP B 1 26 ? 14.148 -14.57 7.781 1 69.62 26 ASP B C 1
ATOM 1655 O O . ASP B 1 26 ? 14.047 -15.672 7.246 1 69.62 26 ASP B O 1
ATOM 1659 N N . ASN B 1 27 ? 13.688 -13.477 7.285 1 70 27 ASN B N 1
ATOM 1660 C CA . ASN B 1 27 ? 13.383 -13.406 5.859 1 70 27 ASN B CA 1
ATOM 1661 C C . ASN B 1 27 ? 14.359 -12.5 5.121 1 70 27 ASN B C 1
ATOM 1663 O O . ASN B 1 27 ? 14.562 -11.352 5.516 1 70 27 ASN B O 1
ATOM 1667 N N . PRO B 1 28 ? 15.148 -13.039 4.191 1 66.88 28 PRO B N 1
ATOM 1668 C CA . PRO B 1 28 ? 16.188 -12.25 3.52 1 66.88 28 PRO B CA 1
ATOM 1669 C C . PRO B 1 28 ? 15.602 -11.141 2.643 1 66.88 28 PRO B C 1
ATOM 1671 O O . PRO B 1 28 ? 16.328 -10.219 2.258 1 66.88 28 PRO B O 1
ATOM 1674 N N . LYS B 1 29 ? 14.414 -11.102 2.197 1 85.06 29 LYS B N 1
ATOM 1675 C CA . LYS B 1 29 ? 13.82 -10.117 1.3 1 85.06 29 LYS B CA 1
ATOM 1676 C C . LYS B 1 29 ? 12.633 -9.414 1.957 1 85.06 29 LYS B C 1
ATOM 1678 O O . LYS B 1 29 ? 12.117 -9.883 2.977 1 85.06 29 LYS B O 1
ATOM 1683 N N . PRO B 1 30 ? 12.406 -8.172 1.57 1 92.56 30 PRO B N 1
ATOM 1684 C CA . PRO B 1 30 ? 11.258 -7.453 2.125 1 92.56 30 PRO B CA 1
ATOM 1685 C C . PRO B 1 30 ? 9.922 -8.023 1.659 1 92.56 30 PRO B C 1
ATOM 1687 O O . PRO B 1 30 ? 9.195 -7.367 0.913 1 92.56 30 PRO B O 1
ATOM 1690 N N . VAL B 1 31 ? 9.625 -9.219 2.244 1 94.25 31 VAL B N 1
ATOM 1691 C CA . VAL B 1 31 ? 8.492 -10.008 1.784 1 94.25 31 VAL B CA 1
ATOM 1692 C C . VAL B 1 31 ? 7.188 -9.336 2.219 1 94.25 31 VAL B C 1
ATOM 1694 O O . VAL B 1 31 ? 6.18 -9.414 1.512 1 94.25 31 VAL B O 1
ATOM 1697 N N . ILE B 1 32 ? 7.266 -8.695 3.328 1 97.06 32 ILE B N 1
ATOM 1698 C CA . ILE B 1 32 ? 6.082 -7.977 3.787 1 97.06 32 ILE B CA 1
ATOM 1699 C C . ILE B 1 32 ? 5.762 -6.836 2.824 1 97.06 32 ILE B C 1
ATOM 1701 O O . ILE B 1 32 ? 4.609 -6.664 2.418 1 97.06 32 ILE B O 1
ATOM 1705 N N . LEU B 1 33 ? 6.785 -6.105 2.465 1 97.62 33 LEU B N 1
ATOM 1706 C CA . LEU B 1 33 ? 6.586 -5 1.531 1 97.62 33 LEU B CA 1
ATOM 1707 C C . LEU B 1 33 ? 6.086 -5.512 0.184 1 97.62 33 LEU B C 1
ATOM 1709 O O . LEU B 1 33 ? 5.207 -4.898 -0.427 1 97.62 33 LEU B O 1
ATOM 1713 N N . HIS B 1 34 ? 6.609 -6.621 -0.275 1 97.12 34 HIS B N 1
ATOM 1714 C CA . HIS B 1 34 ? 6.133 -7.242 -1.505 1 97.12 34 HIS B CA 1
ATOM 1715 C C . HIS B 1 34 ? 4.633 -7.516 -1.438 1 97.12 34 HIS B C 1
ATOM 1717 O O . HIS B 1 34 ? 3.889 -7.145 -2.346 1 97.12 34 HIS B O 1
ATOM 1723 N N . SER B 1 35 ? 4.207 -8.141 -0.356 1 98.25 35 SER B N 1
ATOM 1724 C CA . SER B 1 35 ? 2.801 -8.492 -0.187 1 98.25 35 SER B CA 1
ATOM 1725 C C . SER B 1 35 ? 1.919 -7.25 -0.128 1 98.25 35 SER B C 1
ATOM 1727 O O . SER B 1 35 ? 0.816 -7.238 -0.679 1 98.25 35 SER B O 1
ATOM 1729 N N . ILE B 1 36 ? 2.43 -6.25 0.52 1 98.75 36 ILE B N 1
ATOM 1730 C CA . ILE B 1 36 ? 1.699 -4.988 0.601 1 98.75 36 ILE B CA 1
ATOM 1731 C C . ILE B 1 36 ? 1.569 -4.375 -0.792 1 98.75 36 ILE B C 1
ATOM 1733 O O . ILE B 1 36 ? 0.491 -3.918 -1.178 1 98.75 36 ILE B O 1
ATOM 1737 N N . ARG B 1 37 ? 2.648 -4.379 -1.562 1 98.25 37 ARG B N 1
ATOM 1738 C CA . ARG B 1 37 ? 2.586 -3.844 -2.918 1 98.25 37 ARG B CA 1
ATOM 1739 C C . ARG B 1 37 ? 1.568 -4.602 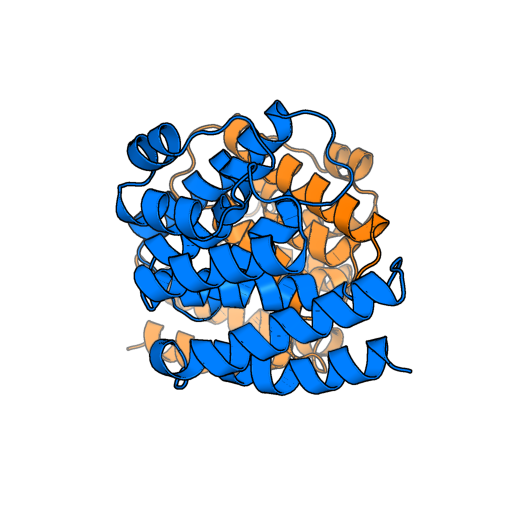-3.762 1 98.25 37 ARG B C 1
ATOM 1741 O O . ARG B 1 37 ? 0.77 -3.994 -4.477 1 98.25 37 ARG B O 1
ATOM 1748 N N . VAL B 1 38 ? 1.528 -5.91 -3.58 1 98.75 38 VAL B N 1
ATOM 1749 C CA . VAL B 1 38 ? 0.604 -6.742 -4.344 1 98.75 38 VAL B CA 1
ATOM 1750 C C . VAL B 1 38 ? -0.833 -6.438 -3.926 1 98.75 38 VAL B C 1
ATOM 1752 O O . VAL B 1 38 ? -1.689 -6.176 -4.773 1 98.75 38 VAL B O 1
ATOM 1755 N N . GLY B 1 39 ? -1.108 -6.445 -2.652 1 98.81 39 GLY B N 1
ATOM 1756 C CA . GLY B 1 39 ? -2.439 -6.145 -2.15 1 98.81 39 GLY B CA 1
ATOM 1757 C C . GLY B 1 39 ? -2.912 -4.75 -2.506 1 98.81 39 GLY B C 1
ATOM 1758 O O . GLY B 1 39 ? -4.059 -4.559 -2.91 1 98.81 39 GLY B O 1
ATOM 1759 N N . MET B 1 40 ? -2.025 -3.77 -2.398 1 98.5 40 MET B N 1
ATOM 1760 C CA . MET B 1 40 ? -2.398 -2.381 -2.65 1 98.5 40 MET B CA 1
ATOM 1761 C C . MET B 1 40 ? -2.592 -2.131 -4.141 1 98.5 40 MET B C 1
ATOM 1763 O O . MET B 1 40 ? -3.436 -1.324 -4.539 1 98.5 40 MET B O 1
ATOM 1767 N N . ASN B 1 41 ? -1.838 -2.84 -4.98 1 98.44 41 ASN B N 1
ATOM 1768 C CA . ASN B 1 41 ? -2.092 -2.789 -6.418 1 98.44 41 ASN B CA 1
ATOM 1769 C C . ASN B 1 41 ? -3.531 -3.18 -6.746 1 98.44 41 ASN B C 1
ATOM 1771 O O . ASN B 1 41 ? -4.219 -2.469 -7.477 1 98.44 41 ASN B O 1
ATOM 1775 N N . LEU B 1 42 ? -4.004 -4.234 -6.148 1 98.69 42 LEU B N 1
ATOM 1776 C CA . LEU B 1 42 ? -5.375 -4.703 -6.34 1 98.69 42 LEU B CA 1
ATOM 1777 C C . LEU B 1 42 ? -6.371 -3.73 -5.719 1 98.69 42 LEU B C 1
ATOM 1779 O O . LEU B 1 42 ? -7.414 -3.441 -6.309 1 98.69 42 LEU B O 1
ATOM 1783 N N . TYR B 1 43 ? -6.031 -3.211 -4.594 1 98.25 43 TYR B N 1
ATOM 1784 C CA . TYR B 1 43 ? -6.863 -2.236 -3.896 1 98.25 43 TYR B CA 1
ATOM 1785 C C . TYR B 1 43 ? -7.094 -1 -4.754 1 98.25 43 TYR B C 1
ATOM 1787 O O . TYR B 1 43 ? -8.234 -0.582 -4.961 1 98.25 43 TYR B O 1
ATOM 1795 N N . ASP B 1 44 ? -6.047 -0.508 -5.305 1 96.81 44 ASP B N 1
ATOM 1796 C CA . ASP B 1 44 ? -6.086 0.741 -6.059 1 96.81 44 ASP B CA 1
ATOM 1797 C C . ASP B 1 44 ? -6.867 0.573 -7.355 1 96.81 44 ASP B C 1
ATOM 1799 O O . ASP B 1 44 ? -7.453 1.534 -7.863 1 96.81 44 ASP B O 1
ATOM 1803 N N . ARG B 1 45 ? -6.953 -0.612 -7.832 1 97.25 45 ARG B N 1
ATOM 1804 C CA . ARG B 1 45 ? -7.664 -0.891 -9.078 1 97.25 45 ARG B CA 1
ATOM 1805 C C . ARG B 1 45 ? -9.141 -1.151 -8.812 1 97.25 45 ARG B C 1
ATOM 1807 O O . ARG B 1 45 ? -9.922 -1.348 -9.75 1 97.25 45 ARG B O 1
ATOM 1814 N N . GLY B 1 46 ? -9.523 -1.265 -7.512 1 96.75 46 GLY B N 1
ATOM 1815 C CA . GLY B 1 46 ? -10.93 -1.371 -7.18 1 96.75 46 GLY B CA 1
ATOM 1816 C C . GLY B 1 46 ? -11.414 -2.807 -7.082 1 96.75 46 GLY B C 1
ATOM 1817 O O . GLY B 1 46 ? -12.617 -3.068 -7.156 1 96.75 46 GLY B O 1
ATOM 1818 N N . TYR B 1 47 ? -10.492 -3.771 -6.93 1 98.12 47 TYR B N 1
ATOM 1819 C CA . TYR B 1 47 ? -10.914 -5.16 -6.785 1 98.12 47 TYR B CA 1
ATOM 1820 C C . TYR B 1 47 ? -11.641 -5.371 -5.465 1 98.12 47 TYR B C 1
ATOM 1822 O O . TYR B 1 47 ? -11.453 -4.609 -4.512 1 98.12 47 TYR B O 1
ATOM 1830 N N . GLU B 1 48 ? -12.453 -6.391 -5.41 1 97.69 48 GLU B N 1
ATOM 1831 C CA . GLU B 1 48 ? -13.242 -6.711 -4.219 1 97.69 48 GLU B CA 1
ATOM 1832 C C . GLU B 1 48 ? -12.336 -7.039 -3.035 1 97.69 48 GLU B C 1
ATOM 1834 O O . GLU B 1 48 ? -11.211 -7.5 -3.217 1 97.69 48 GLU B O 1
ATOM 1839 N N . LYS B 1 49 ? -12.906 -6.887 -1.885 1 97.88 49 LYS B N 1
ATOM 1840 C CA . LYS B 1 49 ? -12.18 -7.016 -0.628 1 97.88 49 LYS B CA 1
ATOM 1841 C C . LYS B 1 49 ? -11.477 -8.367 -0.535 1 97.88 49 LYS B C 1
ATOM 1843 O O . LYS B 1 49 ? -10.312 -8.445 -0.137 1 97.88 49 LYS B O 1
ATOM 1848 N N . HIS B 1 50 ? -12.172 -9.453 -0.911 1 98.5 50 HIS B N 1
ATOM 1849 C CA . HIS B 1 50 ? -11.586 -10.773 -0.736 1 98.5 50 HIS B CA 1
ATOM 1850 C C . HIS B 1 50 ? -10.398 -10.977 -1.677 1 98.5 50 HIS B C 1
ATOM 1852 O O . HIS B 1 50 ? -9.469 -11.727 -1.357 1 98.5 50 HIS B O 1
ATOM 1858 N N . ILE B 1 51 ? -10.359 -10.305 -2.836 1 98.81 51 ILE B N 1
ATOM 1859 C CA . ILE B 1 51 ? -9.25 -10.375 -3.775 1 98.81 51 ILE B CA 1
ATOM 1860 C C . ILE B 1 51 ? -8.055 -9.602 -3.223 1 98.81 51 ILE B C 1
ATOM 1862 O O . ILE B 1 51 ? -6.918 -10.078 -3.262 1 98.81 51 ILE B O 1
ATOM 1866 N N . VAL B 1 52 ? -8.344 -8.414 -2.668 1 98.88 52 VAL B N 1
ATOM 1867 C CA . VAL B 1 52 ? -7.312 -7.582 -2.062 1 98.88 52 VAL B CA 1
ATOM 1868 C C . VAL B 1 52 ? -6.648 -8.336 -0.914 1 98.88 52 VAL B C 1
ATOM 1870 O O . VAL B 1 52 ? -5.422 -8.43 -0.853 1 98.88 52 VAL B O 1
ATOM 1873 N N . ILE B 1 53 ? -7.438 -8.906 -0.09 1 98.94 53 ILE B N 1
ATOM 1874 C CA . ILE B 1 53 ? -6.934 -9.648 1.061 1 98.94 53 ILE B CA 1
ATOM 1875 C C . ILE B 1 53 ? -6.121 -10.852 0.586 1 98.94 53 ILE B C 1
ATOM 1877 O O . ILE B 1 53 ? -5.059 -11.148 1.136 1 98.94 53 ILE B O 1
ATOM 1881 N N . SER B 1 54 ? -6.586 -11.531 -0.405 1 98.94 54 SER B N 1
ATOM 1882 C CA . SER B 1 54 ? -5.844 -12.656 -0.969 1 98.94 54 SER B CA 1
ATOM 1883 C C . SER B 1 54 ? -4.48 -12.219 -1.485 1 98.94 54 SER B C 1
ATOM 1885 O O . SER B 1 54 ? -3.488 -12.93 -1.323 1 98.94 54 SER B O 1
ATOM 1887 N N . GLY B 1 55 ? -4.473 -11.055 -2.125 1 98.94 55 GLY B N 1
ATOM 1888 C CA . GLY B 1 55 ? -3.205 -10.5 -2.572 1 98.94 55 GLY B CA 1
ATOM 1889 C C . GLY B 1 55 ? -2.236 -10.234 -1.438 1 98.94 55 GLY B C 1
ATOM 1890 O O . GLY B 1 55 ? -1.049 -10.547 -1.539 1 98.94 55 GLY B O 1
ATOM 1891 N N . LEU B 1 56 ? -2.738 -9.719 -0.35 1 98.88 56 LEU B N 1
ATOM 1892 C CA . LEU B 1 56 ? -1.926 -9.43 0.828 1 98.88 56 LEU B CA 1
ATOM 1893 C C . LEU B 1 56 ? -1.354 -10.711 1.419 1 98.88 56 LEU B C 1
ATOM 1895 O O . LEU B 1 56 ? -0.231 -10.719 1.931 1 98.88 56 LEU B O 1
ATOM 1899 N N . LEU B 1 57 ? -2.062 -11.781 1.303 1 98.81 57 LEU B N 1
ATOM 1900 C CA . LEU B 1 57 ? -1.728 -12.977 2.068 1 98.81 57 LEU B CA 1
ATOM 1901 C C . LEU B 1 57 ? -1.178 -14.07 1.159 1 98.81 57 LEU B C 1
ATOM 1903 O O . LEU B 1 57 ? -0.881 -15.18 1.619 1 98.81 57 LEU B O 1
ATOM 1907 N N . HIS B 1 58 ? -0.962 -13.867 -0.133 1 98.69 58 HIS B N 1
ATOM 1908 C CA . HIS B 1 58 ? -0.808 -14.891 -1.159 1 98.69 58 HIS B CA 1
ATOM 1909 C C . HIS B 1 58 ? 0.429 -15.742 -0.904 1 98.69 58 HIS B C 1
ATOM 1911 O O . HIS B 1 58 ? 0.459 -16.922 -1.265 1 98.69 58 HIS B O 1
ATOM 1917 N N . ASP B 1 59 ? 1.396 -15.211 -0.208 1 96.56 59 ASP B N 1
ATOM 1918 C CA . ASP B 1 59 ? 2.66 -15.914 -0.036 1 96.56 59 ASP B CA 1
ATOM 1919 C C . ASP B 1 59 ? 2.732 -16.594 1.334 1 96.56 59 ASP B C 1
ATOM 1921 O O . ASP B 1 59 ? 3.746 -17.203 1.68 1 96.56 59 ASP B O 1
ATOM 1925 N N . LEU B 1 60 ? 1.762 -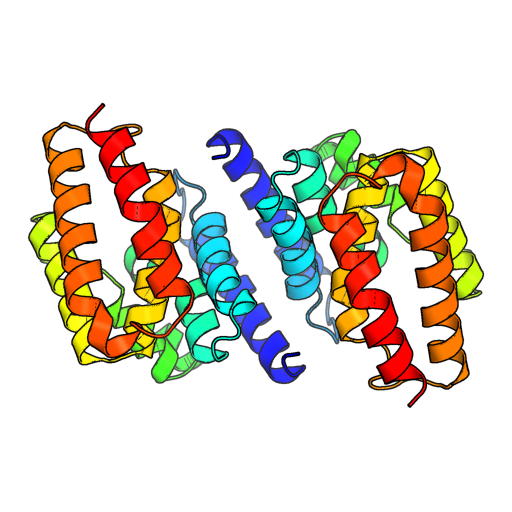16.547 2.104 1 97.06 60 LEU B N 1
ATOM 1926 C CA . LEU B 1 60 ? 1.858 -16.969 3.496 1 97.06 60 LEU B CA 1
ATOM 1927 C C . LEU B 1 60 ? 2.047 -18.484 3.586 1 97.06 60 LEU B C 1
ATOM 1929 O O . LEU B 1 60 ? 2.803 -18.969 4.43 1 97.06 60 LEU B O 1
ATOM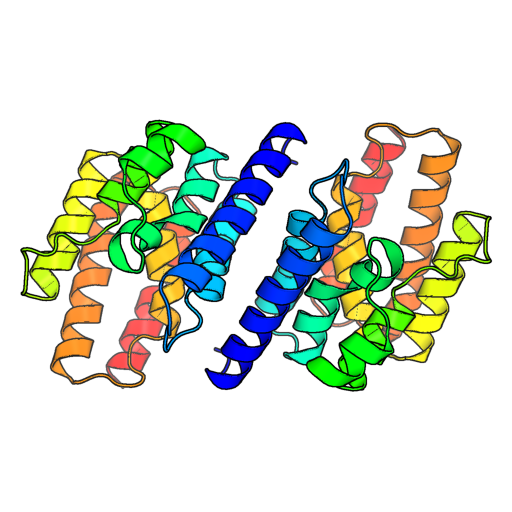 1933 N N . LEU B 1 61 ? 1.354 -19.234 2.752 1 96.75 61 LEU B N 1
ATOM 1934 C CA . LEU B 1 61 ? 1.459 -20.688 2.814 1 96.75 61 LEU B CA 1
ATOM 1935 C C . LEU B 1 61 ? 2.877 -21.141 2.488 1 96.75 61 LEU B C 1
ATOM 1937 O O . LEU B 1 61 ? 3.342 -22.156 3.012 1 96.75 61 LEU B O 1
ATOM 1941 N N . GLU B 1 62 ? 3.541 -20.391 1.699 1 93.44 62 GLU B N 1
ATOM 1942 C CA . GLU B 1 62 ? 4.863 -20.766 1.217 1 93.44 62 GLU B CA 1
ATOM 1943 C C . GLU B 1 62 ? 5.957 -20.312 2.182 1 93.44 62 GLU B C 1
ATOM 1945 O O . GLU B 1 62 ? 6.914 -21.047 2.432 1 93.44 62 GLU B O 1
ATOM 1950 N N . ASP B 1 63 ? 5.781 -19.125 2.756 1 92.38 63 ASP B N 1
ATOM 1951 C CA . ASP B 1 63 ? 6.914 -18.469 3.396 1 92.38 63 ASP B CA 1
ATOM 1952 C C . ASP B 1 63 ? 6.754 -18.453 4.914 1 92.38 63 ASP B C 1
ATOM 1954 O O . ASP B 1 63 ? 7.617 -17.938 5.629 1 92.38 63 ASP B O 1
ATOM 1958 N N . THR B 1 64 ? 5.652 -18.938 5.383 1 94.88 64 THR B N 1
ATOM 1959 C CA . THR B 1 64 ? 5.398 -18.984 6.816 1 94.88 64 THR B CA 1
ATOM 1960 C C . THR B 1 64 ? 4.781 -20.328 7.215 1 94.88 64 THR B C 1
ATOM 1962 O O . THR B 1 64 ? 4.656 -21.234 6.387 1 94.88 64 THR B O 1
ATOM 1965 N N . ASP B 1 65 ? 4.363 -20.453 8.516 1 94.44 65 ASP B N 1
ATOM 1966 C CA . ASP B 1 65 ? 3.748 -21.672 9.016 1 94.44 65 ASP B CA 1
ATOM 1967 C C . ASP B 1 65 ? 2.227 -21.609 8.914 1 94.44 65 ASP B C 1
ATOM 1969 O O . ASP B 1 65 ? 1.526 -22.516 9.359 1 94.44 65 ASP B O 1
ATOM 1973 N N . VAL B 1 66 ? 1.741 -20.562 8.375 1 97.06 66 VAL B N 1
ATOM 1974 C CA . VAL B 1 66 ? 0.299 -20.375 8.242 1 97.06 66 VAL B CA 1
ATOM 1975 C C . VAL B 1 66 ? -0.279 -21.469 7.344 1 97.06 66 VAL B C 1
ATOM 1977 O O . VAL B 1 66 ? 0.318 -21.812 6.324 1 97.06 66 VAL B O 1
ATOM 1980 N N . THR B 1 67 ? -1.463 -21.922 7.738 1 97.56 67 THR B N 1
ATOM 1981 C CA . THR B 1 67 ? -2.123 -22.953 6.953 1 97.56 67 THR B CA 1
ATOM 1982 C C . THR B 1 67 ? -3.354 -22.391 6.246 1 97.56 67 THR B C 1
ATOM 1984 O O . THR B 1 67 ? -3.871 -21.344 6.625 1 97.56 67 THR B O 1
ATOM 1987 N N . SER B 1 68 ? -3.787 -23.172 5.234 1 97.88 68 SER B N 1
ATOM 1988 C CA . SER B 1 68 ? -5.004 -22.781 4.531 1 97.88 68 SER B CA 1
ATOM 1989 C C . SER B 1 68 ? -6.203 -22.766 5.477 1 97.88 68 SER B C 1
ATOM 1991 O O . SER B 1 68 ? -7.082 -21.906 5.355 1 97.88 68 SER B O 1
ATOM 1993 N N . ASP B 1 69 ? -6.254 -23.641 6.41 1 98.38 69 ASP B N 1
ATOM 1994 C CA . ASP B 1 69 ? -7.344 -23.703 7.379 1 98.38 69 ASP B CA 1
ATOM 1995 C C . ASP B 1 69 ? -7.395 -22.453 8.242 1 98.38 69 ASP B C 1
ATOM 1997 O O . ASP B 1 69 ? -8.477 -21.953 8.562 1 98.38 69 ASP B O 1
ATOM 2001 N N . GLU B 1 70 ? -6.27 -22 8.633 1 98.31 70 GLU B N 1
ATOM 2002 C CA . GLU B 1 70 ? -6.207 -20.781 9.414 1 98.31 70 GLU B CA 1
ATOM 2003 C C . GLU B 1 70 ? -6.734 -19.578 8.617 1 98.31 70 GLU B C 1
ATOM 2005 O O . GLU B 1 70 ? -7.496 -18.766 9.141 1 98.31 70 GLU B O 1
ATOM 2010 N N . ILE B 1 71 ? -6.336 -19.5 7.363 1 98.69 71 ILE B N 1
ATOM 2011 C CA . ILE B 1 71 ? -6.805 -18.422 6.5 1 98.69 71 ILE B CA 1
ATOM 2012 C C . ILE B 1 71 ? -8.32 -18.531 6.316 1 98.69 71 ILE B C 1
ATOM 2014 O O . ILE B 1 71 ? -9.031 -17.516 6.371 1 98.69 71 ILE B O 1
ATOM 2018 N N . HIS B 1 72 ? -8.766 -19.75 6.109 1 98.69 72 HIS B N 1
ATOM 2019 C CA . HIS B 1 72 ? -10.203 -19.984 5.965 1 98.69 72 HIS B CA 1
ATOM 2020 C C . HIS B 1 72 ? -10.969 -19.516 7.195 1 98.69 72 HIS B C 1
ATOM 2022 O O . HIS B 1 72 ? -11.984 -18.828 7.066 1 98.69 72 HIS B O 1
ATOM 2028 N N . SER B 1 73 ? -10.523 -19.828 8.336 1 98.62 73 SER B N 1
ATOM 2029 C CA . SER B 1 73 ? -11.195 -19.484 9.586 1 98.62 73 SER B CA 1
ATOM 2030 C C . SER B 1 73 ? -11.203 -17.984 9.82 1 98.62 73 SER B C 1
ATOM 2032 O O . SER B 1 73 ? -12.195 -17.438 10.305 1 98.62 73 SER B O 1
ATOM 2034 N N . LYS B 1 74 ? -10.195 -17.297 9.414 1 98.38 74 LYS B N 1
ATOM 2035 C CA . LYS B 1 74 ? -10.039 -15.891 9.75 1 98.38 74 LYS B CA 1
ATOM 2036 C C . LYS B 1 74 ? -10.609 -15 8.648 1 98.38 74 LYS B C 1
ATOM 2038 O O . LYS B 1 74 ? -11.141 -13.922 8.922 1 98.38 74 LYS B O 1
ATOM 2043 N N . PHE B 1 75 ? -10.477 -15.469 7.363 1 98.75 75 PHE B N 1
ATOM 2044 C CA . PHE B 1 75 ? -10.773 -14.547 6.273 1 98.75 75 PHE B CA 1
ATOM 2045 C C . PHE B 1 75 ? -11.781 -15.156 5.305 1 98.75 75 PHE B C 1
ATOM 2047 O O . PHE B 1 75 ? -12.203 -14.508 4.348 1 98.75 75 PHE B O 1
ATOM 2054 N N . GLY B 1 76 ? -12.141 -16.422 5.516 1 98.44 76 GLY B N 1
ATOM 2055 C CA . GLY B 1 76 ? -13.211 -17.031 4.734 1 98.44 76 GLY B CA 1
ATOM 2056 C C . GLY B 1 76 ? -12.695 -17.953 3.645 1 98.44 76 GLY B C 1
ATOM 2057 O O . GLY B 1 76 ? -11.508 -17.938 3.316 1 98.44 76 GLY B O 1
ATOM 2058 N N . LYS B 1 77 ? -13.609 -18.656 3.037 1 98.5 77 LYS B N 1
ATOM 2059 C CA . LYS B 1 77 ? -13.32 -19.734 2.096 1 98.5 77 LYS B CA 1
ATOM 2060 C C . LYS B 1 77 ? -12.75 -19.188 0.79 1 98.5 77 LYS B C 1
ATOM 2062 O O . LYS B 1 77 ? -11.805 -19.75 0.234 1 98.5 77 LYS B O 1
ATOM 2067 N N . ASP B 1 78 ? -13.281 -18.125 0.328 1 98.56 78 ASP B N 1
ATOM 2068 C CA . ASP B 1 78 ? -12.844 -17.562 -0.947 1 98.56 78 ASP B CA 1
ATOM 2069 C C . ASP B 1 78 ? -11.383 -17.141 -0.884 1 98.56 78 ASP B C 1
ATOM 2071 O O . ASP B 1 78 ? -10.594 -17.453 -1.781 1 98.56 78 ASP B O 1
ATOM 2075 N N . VAL B 1 79 ? -11.008 -16.453 0.192 1 98.94 79 VAL B N 1
ATOM 2076 C CA . VAL B 1 79 ? -9.625 -16.016 0.372 1 98.94 79 VAL B CA 1
ATOM 2077 C C . VAL B 1 79 ? -8.711 -17.234 0.472 1 98.94 79 VAL B C 1
ATOM 2079 O O . VAL B 1 79 ? -7.668 -17.297 -0.19 1 98.94 79 VAL B O 1
ATOM 2082 N N . ALA B 1 80 ? -9.109 -18.203 1.249 1 98.81 80 ALA B N 1
ATOM 2083 C CA . ALA B 1 80 ? -8.297 -19.391 1.436 1 98.81 80 ALA B CA 1
ATOM 2084 C C . ALA B 1 80 ? -8.055 -20.109 0.108 1 98.81 80 ALA B C 1
ATOM 2086 O O . ALA B 1 80 ? -6.934 -20.531 -0.19 1 98.81 80 ALA B O 1
ATOM 2087 N N . ASN B 1 81 ? -9.102 -20.203 -0.67 1 98.75 81 ASN B N 1
ATOM 2088 C CA . ASN B 1 81 ? -9.008 -20.875 -1.966 1 98.75 81 ASN B CA 1
ATOM 2089 C C . ASN B 1 81 ? -8.031 -20.141 -2.893 1 98.75 81 ASN B C 1
ATOM 2091 O O . ASN B 1 81 ? -7.223 -20.781 -3.568 1 98.75 81 ASN B O 1
ATOM 2095 N N . ILE B 1 82 ? -8.102 -18.859 -2.938 1 98.88 82 ILE B N 1
ATOM 2096 C CA . ILE B 1 82 ? -7.246 -18.078 -3.82 1 98.88 82 ILE B CA 1
ATOM 2097 C C . ILE B 1 82 ? -5.793 -18.188 -3.363 1 98.88 82 ILE B C 1
ATOM 2099 O O . ILE B 1 82 ? -4.891 -18.391 -4.18 1 98.88 82 ILE B O 1
ATOM 2103 N N . VAL B 1 83 ? -5.582 -18.031 -2.053 1 98.88 83 VAL B N 1
ATOM 2104 C CA . VAL B 1 83 ? -4.23 -18.125 -1.514 1 98.88 83 VAL B CA 1
ATOM 2105 C C . VAL B 1 83 ? -3.641 -19.5 -1.805 1 98.88 83 VAL B C 1
ATOM 2107 O O . VAL B 1 83 ? -2.479 -19.609 -2.197 1 98.88 83 VAL B O 1
ATOM 2110 N N . GLU B 1 84 ? -4.422 -20.516 -1.691 1 98.31 84 GLU B N 1
ATOM 2111 C CA . GLU B 1 84 ? -3.971 -21.859 -2.012 1 98.31 84 GLU B CA 1
ATOM 2112 C C . GLU B 1 84 ? -3.613 -21.984 -3.49 1 98.31 84 GLU B C 1
ATOM 2114 O O . GLU B 1 84 ? -2.576 -22.562 -3.836 1 98.31 84 GLU B O 1
ATOM 2119 N N . ALA B 1 85 ? -4.422 -21.453 -4.305 1 98.44 85 ALA B N 1
ATOM 2120 C CA . ALA B 1 85 ? -4.223 -21.578 -5.746 1 98.44 85 ALA B CA 1
ATOM 2121 C C . ALA B 1 85 ? -2.971 -20.828 -6.191 1 98.44 85 ALA B C 1
ATOM 2123 O O . ALA B 1 85 ? -2.361 -21.172 -7.207 1 98.44 85 ALA B O 1
ATOM 2124 N N . THR B 1 86 ? -2.598 -19.797 -5.453 1 98.44 86 THR B N 1
ATOM 2125 C CA . THR B 1 86 ? -1.475 -18.953 -5.852 1 98.44 86 THR B CA 1
ATOM 2126 C C . THR B 1 86 ? -0.192 -19.406 -5.156 1 98.44 86 THR B C 1
ATOM 2128 O O . THR B 1 86 ? 0.815 -18.688 -5.184 1 98.44 86 THR B O 1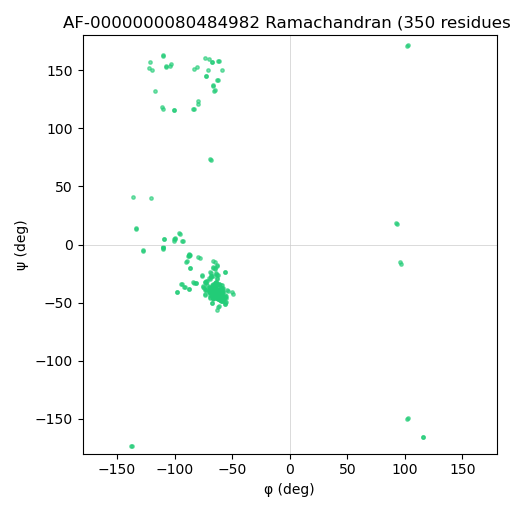
ATOM 2131 N N . SER B 1 87 ? -0.209 -20.531 -4.484 1 97.62 87 SER B N 1
ATOM 2132 C CA . SER B 1 87 ? 0.942 -21.016 -3.734 1 97.62 87 SER B CA 1
ATOM 2133 C C . SER B 1 87 ? 1.587 -22.203 -4.43 1 97.62 87 SER B C 1
ATOM 2135 O O . SER B 1 87 ? 0.901 -23 -5.082 1 97.62 87 SER B O 1
ATOM 2137 N N . PHE B 1 88 ? 2.855 -22.359 -4.203 1 95.25 88 PHE B N 1
ATOM 2138 C CA . PHE B 1 88 ? 3.596 -23.453 -4.836 1 95.25 88 PHE B CA 1
ATOM 2139 C C . PHE B 1 88 ? 3.225 -24.797 -4.215 1 95.25 88 PHE B C 1
ATOM 2141 O O . PHE B 1 88 ? 2.998 -24.875 -3.006 1 95.25 88 PHE B O 1
ATOM 2148 N N . ASP B 1 89 ? 3.219 -25.766 -5.062 1 94 89 ASP B N 1
ATOM 2149 C CA . ASP B 1 89 ? 3.234 -27.156 -4.609 1 94 89 ASP B CA 1
ATOM 2150 C C . ASP B 1 89 ? 4.66 -27.625 -4.301 1 94 89 ASP B C 1
ATOM 2152 O O . ASP B 1 89 ? 5.484 -27.734 -5.207 1 94 89 ASP B O 1
ATOM 2156 N N . GLU B 1 90 ? 4.898 -27.938 -3.107 1 90.25 90 GLU B N 1
ATOM 2157 C CA . GLU B 1 90 ? 6.242 -28.266 -2.641 1 90.25 90 GLU B CA 1
ATOM 2158 C C . GLU B 1 90 ? 6.766 -29.531 -3.299 1 90.25 90 GLU B C 1
ATOM 2160 O O . GLU B 1 90 ? 7.973 -29.797 -3.289 1 90.25 90 GLU B O 1
ATOM 2165 N N . ASN B 1 91 ? 5.977 -30.297 -3.9 1 93.88 91 ASN B N 1
ATOM 2166 C CA . ASN B 1 91 ? 6.359 -31.578 -4.5 1 93.88 91 ASN B CA 1
ATOM 2167 C C . ASN B 1 91 ? 6.859 -31.391 -5.93 1 93.88 91 ASN B C 1
ATOM 2169 O O . ASN B 1 91 ? 7.359 -32.344 -6.539 1 93.88 91 ASN B O 1
ATOM 2173 N N . ILE B 1 92 ? 6.695 -30.188 -6.461 1 96.56 92 ILE B N 1
ATOM 2174 C CA . ILE B 1 92 ? 7.164 -29.922 -7.812 1 96.56 92 ILE B CA 1
ATOM 2175 C C . ILE B 1 92 ? 8.5 -29.172 -7.754 1 96.56 92 ILE B C 1
ATOM 2177 O O . ILE B 1 92 ? 8.547 -28 -7.371 1 96.56 92 ILE B O 1
ATOM 2181 N N . ASP B 1 93 ? 9.609 -29.797 -8.266 1 93.75 93 ASP B N 1
ATOM 2182 C CA . ASP B 1 93 ? 10.961 -29.25 -8.125 1 93.75 93 ASP B CA 1
ATOM 2183 C C . ASP B 1 93 ? 11.32 -28.359 -9.305 1 93.75 93 ASP B C 1
ATOM 2185 O O . ASP B 1 93 ? 11.992 -27.344 -9.141 1 93.75 93 ASP B O 1
ATOM 2189 N N . ASP B 1 94 ? 10.859 -28.766 -10.414 1 95.56 94 ASP B N 1
ATOM 2190 C CA . ASP B 1 94 ? 11.234 -28.016 -11.609 1 95.56 94 ASP B CA 1
ATOM 2191 C C . ASP B 1 94 ? 10.633 -26.609 -11.586 1 95.56 94 ASP B C 1
ATOM 2193 O O . ASP B 1 94 ? 9.438 -26.438 -11.328 1 95.56 94 ASP B O 1
ATOM 2197 N N . TYR B 1 95 ? 11.391 -25.641 -11.938 1 94.44 95 TYR B N 1
ATOM 2198 C CA . TYR B 1 95 ? 11.016 -24.234 -11.859 1 94.44 95 TYR B CA 1
ATOM 2199 C C . TYR B 1 95 ? 9.812 -23.938 -12.742 1 94.44 95 TYR B C 1
ATOM 2201 O O . TYR B 1 95 ? 8.812 -23.391 -12.281 1 94.44 95 TYR B O 1
ATOM 2209 N N . LEU B 1 96 ? 9.859 -24.297 -14.008 1 96.62 96 LEU B N 1
ATOM 2210 C CA . LEU B 1 96 ? 8.781 -23.969 -14.945 1 96.62 96 LEU B CA 1
ATOM 2211 C C . LEU B 1 96 ? 7.516 -24.766 -14.602 1 96.62 96 LEU B C 1
ATOM 2213 O O . LEU B 1 96 ? 6.414 -24.203 -14.609 1 96.62 96 LEU B O 1
ATOM 2217 N N . GLU B 1 97 ? 7.703 -26.016 -14.305 1 97.06 97 GLU B N 1
ATOM 2218 C CA . GLU B 1 97 ? 6.559 -26.875 -13.984 1 97.06 97 GLU B CA 1
ATOM 2219 C C . GLU B 1 97 ? 5.816 -26.359 -12.75 1 97.06 97 GLU B C 1
ATOM 2221 O O . GLU B 1 97 ? 4.586 -26.391 -12.695 1 97.06 97 GLU B O 1
ATOM 2226 N N . ARG B 1 98 ? 6.559 -25.922 -11.82 1 96.62 98 ARG B N 1
ATOM 2227 C CA . ARG B 1 98 ? 5.961 -25.406 -10.594 1 96.62 98 ARG B CA 1
ATOM 2228 C C . ARG B 1 98 ? 5.098 -24.188 -10.875 1 96.62 98 ARG B C 1
ATOM 2230 O O . ARG B 1 98 ? 4.004 -24.047 -10.328 1 96.62 98 ARG B O 1
ATOM 2237 N N . HIS B 1 99 ? 5.582 -23.297 -11.734 1 97.56 99 HIS B N 1
ATOM 2238 C CA . HIS B 1 99 ? 4.84 -22.094 -12.062 1 97.56 99 HIS B CA 1
ATOM 2239 C C . HIS B 1 99 ? 3.641 -22.406 -12.953 1 97.56 99 HIS B C 1
ATOM 2241 O O . HIS B 1 99 ? 2.559 -21.844 -12.766 1 97.56 99 HIS B O 1
ATOM 2247 N N . TYR B 1 100 ? 3.82 -23.344 -13.914 1 98.25 100 TYR B N 1
ATOM 2248 C CA . TYR B 1 100 ? 2.697 -23.734 -14.75 1 98.25 100 TYR B CA 1
ATOM 2249 C C . TYR B 1 100 ? 1.581 -24.359 -13.922 1 98.25 100 TYR B C 1
ATOM 2251 O O . TYR B 1 100 ? 0.399 -24.125 -14.18 1 98.25 100 TYR B O 1
ATOM 2259 N N . ASP B 1 101 ? 1.964 -25.125 -12.969 1 98.38 101 ASP B N 1
ATOM 2260 C CA . ASP B 1 101 ? 0.983 -25.734 -12.07 1 98.38 101 ASP B CA 1
ATOM 2261 C C . ASP B 1 101 ? 0.163 -24.656 -11.359 1 98.38 101 ASP B C 1
ATOM 2263 O O . ASP B 1 101 ? -1.066 -24.734 -11.312 1 98.38 101 ASP B O 1
ATOM 2267 N N . ILE B 1 102 ? 0.799 -23.594 -10.789 1 98.44 102 ILE B N 1
ATOM 2268 C CA . ILE B 1 102 ? 0.137 -22.484 -10.117 1 98.44 102 ILE B CA 1
ATOM 2269 C C . ILE B 1 102 ? -0.835 -21.797 -11.078 1 98.44 102 ILE B C 1
ATOM 2271 O O . ILE B 1 102 ? -1.989 -21.547 -10.727 1 98.44 102 ILE B O 1
ATOM 2275 N N . TYR B 1 103 ? -0.351 -21.531 -12.281 1 98.75 103 TYR B N 1
ATOM 2276 C CA . TYR B 1 103 ? -1.18 -20.828 -13.25 1 98.75 103 TYR B CA 1
ATOM 2277 C C . TYR B 1 103 ? -2.418 -21.641 -13.609 1 98.75 103 TYR B C 1
ATOM 2279 O O . TYR B 1 103 ? -3.527 -21.094 -13.664 1 98.75 103 TYR B O 1
ATOM 2287 N N . LYS B 1 104 ? -2.201 -22.922 -13.797 1 98.38 104 LYS B N 1
ATOM 2288 C CA . LYS B 1 104 ? -3.33 -23.797 -14.125 1 98.38 104 LYS B CA 1
ATOM 2289 C C . LYS B 1 104 ? -4.355 -23.812 -12.992 1 98.38 104 LYS B C 1
ATOM 2291 O O . LYS B 1 104 ? -5.562 -23.766 -13.242 1 98.38 104 LYS B O 1
ATOM 2296 N N . ARG B 1 105 ? -3.9 -23.875 -11.766 1 98.56 105 ARG B N 1
ATOM 2297 C CA . ARG B 1 105 ? -4.809 -23.828 -10.625 1 98.56 105 ARG B CA 1
ATOM 2298 C C . ARG B 1 105 ? -5.539 -22.5 -10.547 1 98.56 105 ARG B C 1
ATOM 2300 O O . ARG B 1 105 ? -6.734 -22.453 -10.258 1 98.56 105 ARG B O 1
ATOM 2307 N N . CYS B 1 106 ? -4.828 -21.391 -10.828 1 98.81 106 CYS B N 1
ATOM 2308 C CA . CYS B 1 106 ? -5.461 -20.078 -10.852 1 98.81 106 CYS B CA 1
ATOM 2309 C C . CYS B 1 106 ? -6.535 -20 -11.938 1 98.81 106 CYS B C 1
ATOM 2311 O O . CYS B 1 106 ? -7.645 -19.531 -11.688 1 98.81 106 CYS B O 1
ATOM 2313 N N . PHE B 1 107 ? -6.203 -20.547 -13.133 1 98.69 107 PHE B N 1
ATOM 2314 C CA . PHE B 1 107 ? -7.18 -20.547 -14.219 1 98.69 107 PHE B CA 1
ATOM 2315 C C . PHE B 1 107 ? -8.398 -21.391 -13.844 1 98.69 107 PHE B C 1
ATOM 2317 O O . PHE B 1 107 ? -9.531 -21.016 -14.141 1 98.69 107 PHE B O 1
ATOM 2324 N N . GLY B 1 108 ? -8.148 -22.484 -13.203 1 98.44 108 GLY B N 1
ATOM 2325 C CA . GLY B 1 108 ? -9.219 -23.344 -12.758 1 98.44 108 GLY B CA 1
ATOM 2326 C C . GLY B 1 108 ? -10.141 -22.688 -11.75 1 98.44 108 GLY B C 1
ATOM 2327 O O . GLY B 1 108 ? -11.344 -22.953 -11.734 1 98.44 108 GLY B O 1
ATOM 2328 N N . LEU B 1 109 ? -9.625 -21.844 -10.922 1 98.5 109 LEU B N 1
ATOM 2329 C CA . LEU B 1 109 ? -10.406 -21.172 -9.898 1 98.5 109 LEU B CA 1
ATOM 2330 C C . LEU B 1 109 ? -11.141 -19.969 -10.477 1 98.5 109 LEU B C 1
ATOM 2332 O O . LEU B 1 109 ? -12.188 -19.562 -9.969 1 98.5 109 LEU B O 1
ATOM 2336 N N . GLY B 1 110 ? -10.477 -19.266 -11.531 1 98.31 110 GLY B N 1
ATOM 2337 C CA . GLY B 1 110 ? -11.188 -18.203 -12.227 1 98.31 110 GLY B CA 1
ATOM 2338 C C . GLY B 1 110 ? -10.562 -16.844 -12.039 1 98.31 110 GLY B C 1
ATOM 2339 O O . GLY B 1 110 ? -9.422 -16.734 -11.586 1 98.31 110 GLY B O 1
ATOM 2340 N N . ARG B 1 111 ? -11.281 -15.828 -12.383 1 98.69 111 ARG B N 1
ATOM 2341 C CA . ARG B 1 111 ? -10.836 -14.453 -12.555 1 98.69 111 ARG B CA 1
ATOM 2342 C C . ARG B 1 111 ? -10.133 -13.938 -11.305 1 98.69 111 ARG B C 1
ATOM 2344 O O . ARG B 1 111 ? -9.109 -13.266 -11.391 1 98.69 111 ARG B O 1
ATOM 2351 N N . ASN B 1 112 ? -10.719 -14.344 -10.188 1 98.81 112 ASN B N 1
ATOM 2352 C CA . ASN B 1 112 ? -10.227 -13.766 -8.938 1 98.81 112 ASN B CA 1
ATOM 2353 C C . ASN B 1 112 ? -8.797 -14.211 -8.641 1 98.81 112 ASN B C 1
ATOM 2355 O O . ASN B 1 112 ? -7.938 -13.391 -8.32 1 98.81 112 ASN B O 1
ATOM 2359 N N . ALA B 1 113 ? -8.523 -15.438 -8.781 1 98.88 113 ALA B N 1
ATOM 2360 C CA . ALA B 1 113 ? -7.184 -15.969 -8.555 1 98.88 113 ALA B CA 1
ATOM 2361 C C . ALA B 1 113 ? -6.207 -15.469 -9.617 1 98.88 113 ALA B C 1
ATOM 2363 O O . ALA B 1 113 ? -5.047 -15.188 -9.32 1 98.88 113 ALA B O 1
ATOM 2364 N N . VAL B 1 114 ? -6.672 -15.352 -10.852 1 98.94 114 VAL B N 1
ATOM 2365 C CA . VAL B 1 114 ? -5.844 -14.891 -11.953 1 98.94 114 VAL B CA 1
ATOM 2366 C C . VAL B 1 114 ? -5.418 -13.438 -11.719 1 98.94 114 VAL B C 1
ATOM 2368 O O . VAL B 1 114 ? -4.27 -13.078 -11.969 1 98.94 114 VAL B O 1
ATOM 2371 N N . ALA B 1 115 ? -6.309 -12.641 -11.172 1 98.94 115 ALA B N 1
ATOM 2372 C CA . ALA B 1 115 ? -6.012 -11.242 -10.867 1 98.94 115 ALA B CA 1
ATOM 2373 C C . ALA B 1 115 ? -4.922 -11.133 -9.805 1 98.94 115 ALA B C 1
ATOM 2375 O O . ALA B 1 115 ? -4 -10.32 -9.93 1 98.94 115 ALA B O 1
ATOM 2376 N N . VAL B 1 116 ? -5.051 -11.945 -8.781 1 98.94 116 VAL B N 1
ATOM 2377 C CA . VAL B 1 116 ? -4.055 -11.938 -7.715 1 98.94 116 VAL B CA 1
ATOM 2378 C C . VAL B 1 116 ? -2.691 -12.336 -8.281 1 98.94 116 VAL B C 1
ATOM 2380 O O . VAL B 1 116 ? -1.683 -11.68 -7.992 1 98.94 116 VAL B O 1
ATOM 2383 N N . LYS B 1 117 ? -2.652 -13.359 -9.086 1 98.88 117 LYS B N 1
ATOM 2384 C CA . LYS B 1 117 ? -1.383 -13.812 -9.641 1 98.88 117 LYS B CA 1
ATOM 2385 C C . LYS B 1 117 ? -0.792 -12.773 -10.586 1 98.88 117 LYS B C 1
ATOM 2387 O O . LYS B 1 117 ? 0.427 -12.602 -10.648 1 98.88 117 LYS B O 1
ATOM 2392 N N . ALA B 1 118 ? -1.662 -12.117 -11.336 1 98.88 118 ALA B N 1
ATOM 2393 C CA . ALA B 1 118 ? -1.204 -11.039 -12.219 1 98.88 118 ALA B CA 1
ATOM 2394 C C . ALA B 1 118 ? -0.505 -9.945 -11.422 1 98.88 118 ALA B C 1
ATOM 2396 O O . ALA B 1 118 ? 0.56 -9.461 -11.82 1 98.88 118 ALA B O 1
ATOM 2397 N N . ALA B 1 119 ? -1.127 -9.57 -10.312 1 98.81 119 ALA B N 1
ATOM 2398 C CA . ALA B 1 119 ? -0.531 -8.539 -9.461 1 98.81 119 ALA B CA 1
ATOM 2399 C C . ALA B 1 119 ? 0.823 -8.992 -8.922 1 98.81 119 ALA B C 1
ATOM 2401 O O . ALA B 1 119 ? 1.77 -8.203 -8.867 1 98.81 119 ALA B O 1
ATOM 2402 N N . ASP B 1 120 ? 0.896 -10.219 -8.555 1 98.69 120 ASP B N 1
ATOM 2403 C CA . ASP B 1 120 ? 2.135 -10.82 -8.07 1 98.69 120 ASP B CA 1
ATOM 2404 C C . ASP B 1 120 ? 3.219 -10.789 -9.148 1 98.69 120 ASP B C 1
ATOM 2406 O O . ASP B 1 120 ? 4.355 -10.391 -8.875 1 98.69 120 ASP B O 1
ATOM 2410 N N . ILE B 1 121 ? 2.889 -11.148 -10.359 1 98.25 121 ILE B N 1
ATOM 2411 C CA . ILE B 1 121 ? 3.824 -11.18 -11.477 1 98.25 121 ILE B CA 1
ATOM 2412 C C . ILE B 1 121 ? 4.297 -9.758 -11.789 1 98.25 121 ILE B C 1
ATOM 2414 O O . ILE B 1 121 ? 5.488 -9.531 -12.023 1 98.25 121 ILE B O 1
ATOM 2418 N N . LEU B 1 122 ? 3.361 -8.836 -11.789 1 97.88 122 LEU B N 1
ATOM 2419 C CA . LEU B 1 122 ? 3.715 -7.445 -12.055 1 97.88 122 LEU B CA 1
ATOM 2420 C C . LEU B 1 122 ? 4.754 -6.941 -11.062 1 97.88 122 LEU B C 1
ATOM 2422 O O . LEU B 1 122 ? 5.738 -6.312 -11.445 1 97.88 122 LEU B O 1
ATOM 2426 N N . ASP B 1 123 ? 4.562 -7.254 -9.812 1 96.81 123 ASP B N 1
ATOM 2427 C CA . ASP B 1 123 ? 5.496 -6.797 -8.789 1 96.81 123 ASP B CA 1
ATOM 2428 C C . ASP B 1 123 ? 6.848 -7.488 -8.93 1 96.81 123 ASP B C 1
ATOM 2430 O O . ASP B 1 123 ? 7.895 -6.836 -8.891 1 96.81 123 ASP B O 1
ATOM 2434 N N . ASN B 1 124 ? 6.852 -8.75 -9.18 1 94.75 124 ASN B N 1
ATOM 2435 C CA . ASN B 1 124 ? 8.078 -9.539 -9.273 1 94.75 124 ASN B CA 1
ATOM 2436 C C . ASN B 1 124 ? 8.875 -9.188 -10.523 1 94.75 124 ASN B C 1
ATOM 2438 O O . ASN B 1 124 ? 10.102 -9.32 -10.539 1 94.75 124 ASN B O 1
ATOM 2442 N N . SER B 1 125 ? 8.188 -8.781 -11.508 1 94.31 125 SER B N 1
ATOM 2443 C CA . SER B 1 125 ? 8.844 -8.531 -12.789 1 94.31 125 SER B CA 1
ATOM 2444 C C . SER B 1 125 ? 9.883 -7.422 -12.672 1 94.31 125 SER B C 1
ATOM 2446 O O . SER B 1 125 ? 10.836 -7.375 -13.445 1 94.31 125 SER B O 1
ATOM 2448 N N . ASP B 1 126 ? 9.711 -6.531 -11.742 1 89.94 126 ASP B N 1
ATOM 2449 C CA . ASP B 1 126 ? 10.68 -5.465 -11.5 1 89.94 126 ASP B CA 1
ATOM 2450 C C . ASP B 1 126 ? 12.023 -6.035 -11.055 1 89.94 126 ASP B C 1
ATOM 2452 O O . ASP B 1 126 ? 13.055 -5.367 -11.172 1 89.94 126 ASP B O 1
ATOM 2456 N N . TYR B 1 127 ? 11.992 -7.234 -10.641 1 88 127 TYR B N 1
ATOM 2457 C CA . TYR B 1 127 ? 13.203 -7.82 -10.07 1 88 127 TYR B CA 1
ATOM 2458 C C . TYR B 1 127 ? 13.773 -8.891 -10.992 1 88 127 TYR B C 1
ATOM 2460 O O . TYR B 1 127 ? 14.828 -9.469 -10.703 1 88 127 TYR B O 1
ATOM 2468 N N . TYR B 1 128 ? 13.148 -9.156 -12.023 1 88.38 128 TYR B N 1
ATOM 2469 C CA . TYR B 1 128 ? 13.641 -10.164 -12.953 1 88.38 128 TYR B CA 1
ATOM 2470 C C . TYR B 1 128 ? 14.961 -9.734 -13.578 1 88.38 128 TYR B C 1
ATOM 2472 O O . TYR B 1 128 ? 15.141 -8.57 -13.938 1 88.38 128 TYR B O 1
ATOM 2480 N N . GLY B 1 129 ? 15.977 -10.594 -13.641 1 83.56 129 GLY B N 1
ATOM 2481 C CA . GLY B 1 129 ? 17.281 -10.352 -14.258 1 83.56 129 GLY B CA 1
ATOM 2482 C C . GLY B 1 129 ? 18.328 -9.906 -13.266 1 83.56 129 GLY B C 1
ATOM 2483 O O . GLY B 1 129 ? 19.5 -9.766 -13.617 1 83.56 129 GLY B O 1
ATOM 2484 N N . LEU B 1 130 ? 18.203 -9.461 -12.039 1 77.44 130 LEU B N 1
ATOM 2485 C CA . LEU B 1 130 ? 19.188 -8.984 -11.078 1 77.44 130 LEU B CA 1
ATOM 2486 C C . LEU B 1 130 ? 20.172 -10.094 -10.703 1 77.44 130 LEU B C 1
ATOM 2488 O O . LEU B 1 130 ? 21.359 -9.836 -10.5 1 77.44 130 LEU B O 1
ATOM 2492 N N . GLY B 1 131 ? 19.969 -11.344 -10.188 1 64.31 131 GLY B N 1
ATOM 2493 C CA . GLY B 1 131 ? 20.906 -12.367 -9.742 1 64.31 131 GLY B CA 1
ATOM 2494 C C . GLY B 1 131 ? 20.766 -13.672 -10.508 1 64.31 131 GLY B C 1
ATOM 2495 O O . GLY B 1 131 ? 21.078 -14.742 -9.969 1 64.31 131 GLY B O 1
ATOM 2496 N N . ASP B 1 132 ? 20.531 -13.438 -11.945 1 71.88 132 ASP B N 1
ATOM 2497 C CA . ASP B 1 132 ? 19.891 -14.617 -12.516 1 71.88 132 ASP B CA 1
ATOM 2498 C C . ASP B 1 132 ? 20.766 -15.266 -13.586 1 71.88 132 ASP B C 1
ATOM 2500 O O . ASP B 1 132 ? 21.672 -14.625 -14.109 1 71.88 132 ASP B O 1
ATOM 2504 N N . SER B 1 133 ? 20.906 -16.516 -13.477 1 85.75 133 SER B N 1
ATOM 2505 C CA . SER B 1 133 ? 21.484 -17.344 -14.523 1 85.75 133 SER B CA 1
ATOM 2506 C C . SER B 1 133 ? 20.688 -17.234 -15.82 1 85.75 133 SER B C 1
ATOM 2508 O O . SER B 1 133 ? 19.484 -16.938 -15.789 1 85.75 133 SER B O 1
ATOM 2510 N N . GLU B 1 134 ? 21.438 -17.406 -16.797 1 89.25 134 GLU B N 1
ATOM 2511 C CA . GLU B 1 134 ? 20.812 -17.391 -18.109 1 89.25 134 GLU B CA 1
ATOM 2512 C C . GLU B 1 134 ? 19.594 -18.312 -18.141 1 89.25 134 GLU B C 1
ATOM 2514 O O . GLU B 1 134 ? 18.547 -17.953 -18.703 1 89.25 134 GLU B O 1
ATOM 2519 N N . GLU B 1 135 ? 19.812 -19.406 -17.547 1 91.25 135 GLU B N 1
ATOM 2520 C CA . GLU B 1 135 ? 18.703 -20.359 -17.5 1 91.25 135 GLU B CA 1
ATOM 2521 C C . GLU B 1 135 ? 17.5 -19.797 -16.75 1 91.25 135 GLU B C 1
ATOM 2523 O O . GLU B 1 135 ? 16.375 -19.922 -17.219 1 91.25 135 GLU B O 1
ATOM 2528 N N . LEU B 1 136 ? 17.766 -19.219 -15.648 1 91.62 136 LEU B N 1
ATOM 2529 C CA . LEU B 1 136 ? 16.688 -18.641 -14.867 1 91.62 136 LEU B CA 1
ATOM 2530 C C . LEU B 1 136 ? 16.016 -17.5 -15.633 1 91.62 136 LEU B C 1
ATOM 2532 O O . LEU B 1 136 ? 14.789 -17.391 -15.609 1 91.62 136 LEU B O 1
ATOM 2536 N N . GLU B 1 137 ? 16.766 -16.75 -16.266 1 92.94 137 GLU B N 1
ATOM 2537 C CA . GLU B 1 137 ? 16.234 -15.633 -17.047 1 92.94 137 GLU B CA 1
ATOM 2538 C C . GLU B 1 137 ? 15.312 -16.109 -18.156 1 92.94 137 GLU B C 1
ATOM 2540 O O . GLU B 1 137 ? 14.219 -15.57 -18.344 1 92.94 137 GLU B O 1
ATOM 2545 N N . LYS B 1 138 ? 15.789 -17.125 -18.797 1 93.06 138 LYS B N 1
ATOM 2546 C CA . LYS B 1 138 ? 14.977 -17.719 -19.859 1 93.06 138 LYS B CA 1
ATOM 2547 C C . LYS B 1 138 ? 13.672 -18.266 -19.312 1 93.06 138 LYS B C 1
ATOM 2549 O O . LYS B 1 138 ? 12.609 -18.094 -19.906 1 93.06 138 LYS B O 1
ATOM 2554 N N . ASN B 1 139 ? 13.797 -18.922 -18.219 1 94.88 139 ASN B N 1
ATOM 2555 C CA . ASN B 1 139 ? 12.617 -19.516 -17.594 1 94.88 139 ASN B CA 1
ATOM 2556 C C . ASN B 1 139 ? 11.641 -18.453 -17.109 1 94.88 139 ASN B C 1
ATOM 2558 O O . ASN B 1 139 ? 10.43 -18.641 -17.172 1 94.88 139 ASN B O 1
ATOM 2562 N N . GLN B 1 140 ? 12.141 -17.344 -16.578 1 94.75 140 GLN B N 1
ATOM 2563 C CA . GLN B 1 140 ? 11.305 -16.219 -16.156 1 94.75 140 GLN B CA 1
ATOM 2564 C C . GLN B 1 140 ? 10.492 -15.672 -17.328 1 94.75 140 GLN B C 1
ATOM 2566 O O . GLN B 1 140 ? 9.297 -15.398 -17.172 1 94.75 140 GLN B O 1
ATOM 2571 N N . ILE B 1 141 ? 11.102 -15.57 -18.453 1 95.31 141 ILE B N 1
ATOM 2572 C CA . ILE B 1 141 ? 10.438 -15.062 -19.656 1 95.31 141 ILE B CA 1
ATOM 2573 C C . ILE B 1 141 ? 9.352 -16.047 -20.094 1 95.31 141 ILE B C 1
ATOM 2575 O O . ILE B 1 141 ? 8.211 -15.648 -20.328 1 95.31 141 ILE B O 1
ATOM 2579 N N . LYS B 1 142 ? 9.688 -17.297 -20.125 1 96.5 142 LYS B N 1
ATOM 2580 C CA . LYS B 1 142 ? 8.766 -18.328 -20.578 1 96.5 142 LYS B CA 1
ATOM 2581 C C . LYS B 1 142 ? 7.516 -18.375 -19.703 1 96.5 142 LYS B C 1
ATOM 2583 O O . LYS B 1 142 ? 6.395 -18.438 -20.219 1 96.5 142 LYS B O 1
ATOM 2588 N N . LYS B 1 143 ? 7.684 -18.312 -18.469 1 96.88 143 LYS B N 1
ATOM 2589 C CA . LYS B 1 143 ? 6.52 -18.453 -17.594 1 96.88 143 LYS B CA 1
ATOM 2590 C C . LYS B 1 143 ? 5.613 -17.234 -17.688 1 96.88 143 LYS B C 1
ATOM 2592 O O . LYS B 1 143 ? 4.387 -17.359 -17.656 1 96.88 143 LYS B O 1
ATOM 2597 N N . VAL B 1 144 ? 6.195 -16.031 -17.828 1 97.5 144 VAL B N 1
ATOM 2598 C CA . VAL B 1 144 ? 5.387 -14.828 -17.906 1 97.5 144 VAL B CA 1
ATOM 2599 C C . VAL B 1 144 ? 4.633 -14.805 -19.234 1 97.5 144 VAL B C 1
ATOM 2601 O O . VAL B 1 144 ? 3.449 -14.453 -19.266 1 97.5 144 VAL B O 1
ATOM 2604 N N . GLU B 1 145 ? 5.328 -15.219 -20.297 1 97.38 145 GLU B N 1
ATOM 2605 C CA . GLU B 1 145 ? 4.672 -15.305 -21.609 1 97.38 145 GLU B CA 1
ATOM 2606 C C . GLU B 1 145 ? 3.49 -16.266 -21.562 1 97.38 145 GLU B C 1
ATOM 2608 O O . GLU B 1 145 ? 2.416 -15.961 -22.094 1 97.38 145 GLU B O 1
ATOM 2613 N N . TYR B 1 146 ? 3.75 -17.344 -20.984 1 98.31 146 TYR B N 1
ATOM 2614 C CA . TYR B 1 146 ? 2.693 -18.344 -20.844 1 98.31 146 TYR B CA 1
ATOM 2615 C C . TYR B 1 146 ? 1.511 -17.766 -20.062 1 98.31 146 TYR B C 1
ATOM 2617 O O . TYR B 1 146 ? 0.362 -17.891 -20.5 1 98.31 146 TYR B O 1
ATOM 2625 N N . PHE B 1 147 ? 1.711 -17.125 -18.938 1 98.75 147 PHE B N 1
ATOM 2626 C CA . PHE B 1 147 ? 0.651 -16.547 -18.109 1 98.75 147 PHE B CA 1
ATOM 2627 C C . PHE B 1 147 ? -0.155 -15.531 -18.891 1 98.75 147 PHE B C 1
ATOM 2629 O O . PHE B 1 147 ? -1.388 -15.555 -18.891 1 98.75 147 PHE B O 1
ATOM 2636 N N . ILE B 1 148 ? 0.569 -14.609 -19.562 1 98.31 148 ILE B N 1
ATOM 2637 C CA . ILE B 1 148 ? -0.099 -13.531 -20.297 1 98.31 148 ILE B CA 1
ATOM 2638 C C . ILE B 1 148 ? -0.991 -14.117 -21.375 1 98.31 148 ILE B C 1
ATOM 2640 O O . ILE B 1 148 ? -2.148 -13.727 -21.531 1 98.31 148 ILE B O 1
ATOM 2644 N N . ASP B 1 149 ? -0.495 -15.07 -22.094 1 98.06 149 ASP B N 1
ATOM 2645 C CA . ASP B 1 149 ? -1.251 -15.703 -23.172 1 98.06 149 ASP B CA 1
ATOM 2646 C C . ASP B 1 149 ? -2.52 -16.359 -22.641 1 98.06 149 ASP B C 1
ATOM 2648 O O . ASP B 1 149 ? -3.602 -16.188 -23.203 1 98.06 149 ASP B O 1
ATOM 2652 N N . LYS B 1 150 ? -2.424 -17.062 -21.547 1 98.62 150 LYS B N 1
ATOM 2653 C CA . LYS B 1 150 ? -3.514 -17.906 -21.078 1 98.62 150 LYS B CA 1
ATOM 2654 C C . LYS B 1 150 ? -4.457 -17.125 -20.156 1 98.62 150 LYS B C 1
ATOM 2656 O O . LYS B 1 150 ? -5.578 -17.578 -19.891 1 98.62 150 LYS B O 1
ATOM 2661 N N . SER B 1 151 ? -4.047 -15.945 -19.672 1 98.62 151 SER B N 1
ATOM 2662 C CA . SER B 1 151 ? -4.852 -15.211 -18.688 1 98.62 151 SER B CA 1
ATOM 2663 C C . SER B 1 151 ? -5.855 -14.297 -19.391 1 98.62 151 SER B C 1
ATOM 2665 O O . SER B 1 151 ? -6.773 -13.781 -18.75 1 98.62 151 SER B O 1
ATOM 2667 N N . GLU B 1 152 ? -5.785 -14.102 -20.703 1 98.31 152 GLU B N 1
ATOM 2668 C CA . GLU B 1 152 ? -6.609 -13.148 -21.453 1 98.31 152 GLU B CA 1
ATOM 2669 C C . GLU B 1 152 ? -8.094 -13.445 -21.266 1 98.31 152 GLU B C 1
ATOM 2671 O O . GLU B 1 152 ? -8.891 -12.539 -21.031 1 98.31 152 GLU B O 1
ATOM 2676 N N . PRO B 1 153 ? -8.516 -14.688 -21.266 1 98.5 153 PRO B N 1
ATOM 2677 C CA . PRO B 1 153 ? -9.945 -14.961 -21.125 1 98.5 153 PRO B CA 1
ATOM 2678 C C . PRO B 1 153 ? -10.492 -14.539 -19.766 1 98.5 153 PRO B C 1
ATOM 2680 O O . PRO B 1 153 ? -11.695 -14.352 -19.609 1 98.5 153 PRO B O 1
ATOM 2683 N N . TYR B 1 154 ? -9.695 -14.383 -18.812 1 98.69 154 TYR B N 1
ATOM 2684 C CA . TYR B 1 154 ? -10.133 -14.133 -17.453 1 98.69 154 TYR B CA 1
ATOM 2685 C C . TYR B 1 154 ? -10.086 -12.648 -17.125 1 98.69 154 TYR B C 1
ATOM 2687 O O . TYR B 1 154 ? -10.977 -12.125 -16.453 1 98.69 154 TYR B O 1
ATOM 2695 N N . ILE B 1 155 ? -8.938 -11.914 -17.625 1 98.69 155 ILE B N 1
ATOM 2696 C CA . ILE B 1 155 ? -8.719 -10.539 -17.172 1 98.69 155 ILE B CA 1
ATOM 2697 C C . ILE B 1 155 ? -8.398 -9.648 -18.375 1 98.69 155 ILE B C 1
ATOM 2699 O O . ILE B 1 155 ? -7.883 -8.539 -18.203 1 98.69 155 ILE B O 1
ATOM 2703 N N . GLY B 1 156 ? -8.641 -10.133 -19.594 1 98.25 156 GLY B N 1
ATOM 2704 C CA . GLY B 1 156 ? -8.234 -9.453 -20.828 1 98.25 156 GLY B CA 1
ATOM 2705 C C . GLY B 1 156 ? -8.773 -8.039 -20.938 1 98.25 156 GLY B C 1
ATOM 2706 O O . GLY B 1 156 ? -8.164 -7.184 -21.578 1 98.25 156 GLY B O 1
ATOM 2707 N N . ASP B 1 157 ? -9.852 -7.73 -20.266 1 97.69 157 ASP B N 1
ATOM 2708 C CA . ASP B 1 157 ? -10.492 -6.422 -20.375 1 97.69 157 ASP B CA 1
ATOM 2709 C C . ASP B 1 157 ? -10.109 -5.52 -19.203 1 97.69 157 ASP B C 1
ATOM 2711 O O . ASP B 1 157 ? -10.602 -4.395 -19.094 1 97.69 157 ASP B O 1
ATOM 2715 N N . GLU B 1 158 ? -9.25 -5.957 -18.406 1 98.19 158 GLU B N 1
ATOM 2716 C CA . GLU B 1 158 ? -8.93 -5.215 -17.188 1 98.19 158 GLU B CA 1
ATOM 2717 C C . GLU B 1 158 ? -7.602 -4.48 -17.312 1 98.19 158 GLU B C 1
ATOM 2719 O O . GLU B 1 158 ? -6.727 -4.902 -18.078 1 98.19 158 GLU B O 1
ATOM 2724 N N . ASP B 1 159 ? -7.453 -3.426 -16.578 1 98.06 159 ASP B N 1
ATOM 2725 C CA . ASP B 1 159 ? -6.258 -2.592 -16.609 1 98.06 159 ASP B CA 1
ATOM 2726 C C . ASP B 1 159 ? -5.012 -3.404 -16.25 1 98.06 159 ASP B C 1
ATOM 2728 O O . ASP B 1 159 ? -3.93 -3.156 -16.797 1 98.06 159 ASP B O 1
ATOM 2732 N N . ILE B 1 160 ? -5.156 -4.352 -15.367 1 98.56 160 ILE B N 1
ATOM 2733 C CA . ILE B 1 160 ? -4 -5.105 -14.891 1 98.56 160 ILE B CA 1
ATOM 2734 C C . ILE B 1 160 ? -3.441 -5.957 -16.031 1 98.56 160 ILE B C 1
ATOM 2736 O O . ILE B 1 160 ? -2.227 -6.148 -16.125 1 98.56 160 ILE B O 1
ATOM 2740 N N . PHE B 1 161 ? -4.293 -6.461 -16.875 1 98.56 161 PHE B N 1
ATOM 2741 C CA . PHE B 1 161 ? -3.857 -7.223 -18.047 1 98.56 161 PHE B CA 1
ATOM 2742 C C . PHE B 1 161 ? -3.117 -6.324 -19.031 1 98.56 161 PHE B C 1
ATOM 2744 O O . PHE B 1 161 ? -2.08 -6.711 -19.578 1 98.56 161 PHE B O 1
ATOM 2751 N N . GLN B 1 162 ? -3.619 -5.148 -19.188 1 98.38 162 GLN B N 1
ATOM 2752 C CA . GLN B 1 162 ? -2.973 -4.188 -20.078 1 98.38 162 GLN B CA 1
ATOM 2753 C C . GLN B 1 162 ? -1.582 -3.818 -19.578 1 98.38 162 GLN B C 1
ATOM 2755 O O . GLN B 1 162 ? -0.634 -3.721 -20.359 1 98.38 162 GLN B O 1
ATOM 2760 N N . GLU B 1 163 ? -1.531 -3.643 -18.297 1 98.25 163 GLU B N 1
ATOM 2761 C CA . GLU B 1 163 ? -0.229 -3.305 -17.734 1 98.25 163 GLU B CA 1
ATOM 2762 C C . GLU B 1 163 ? 0.766 -4.449 -17.922 1 98.25 163 GLU B C 1
ATOM 2764 O O . GLU B 1 163 ? 1.94 -4.215 -18.219 1 98.25 163 GLU B O 1
ATOM 2769 N N . LEU B 1 164 ? 0.381 -5.688 -17.75 1 97.94 164 LEU B N 1
ATOM 2770 C CA . LEU B 1 164 ? 1.24 -6.84 -18 1 97.94 164 LEU B CA 1
ATOM 2771 C C . LEU B 1 164 ? 1.761 -6.828 -19.438 1 97.94 164 LEU B C 1
ATOM 2773 O O . LEU B 1 164 ? 2.961 -6.992 -19.656 1 97.94 164 LEU B O 1
ATOM 2777 N N . ASN B 1 165 ? 0.859 -6.566 -20.328 1 97.88 165 ASN B N 1
ATOM 2778 C CA . ASN B 1 165 ? 1.199 -6.559 -21.75 1 97.88 165 ASN B CA 1
ATOM 2779 C C . ASN B 1 165 ? 2.16 -5.426 -22.094 1 97.88 165 ASN B C 1
ATOM 2781 O O . ASN B 1 165 ? 3.014 -5.57 -22.969 1 97.88 165 ASN B O 1
ATOM 2785 N N . ASP B 1 166 ? 1.971 -4.363 -21.438 1 97.75 166 ASP B N 1
ATOM 2786 C CA . ASP B 1 166 ? 2.826 -3.209 -21.688 1 97.75 166 ASP B CA 1
ATOM 2787 C C . ASP B 1 166 ? 4.203 -3.398 -21.062 1 97.75 166 ASP B C 1
ATOM 2789 O O . ASP B 1 166 ? 5.215 -2.982 -21.625 1 97.75 166 ASP B O 1
ATOM 2793 N N . LYS B 1 167 ? 4.246 -4.027 -19.906 1 96.5 167 LYS B N 1
ATOM 2794 C CA . LYS B 1 167 ? 5.469 -4.121 -19.109 1 96.5 167 LYS B CA 1
ATOM 2795 C C . LYS B 1 167 ? 6.348 -5.273 -19.594 1 96.5 167 LYS B C 1
ATOM 2797 O O . LYS B 1 167 ? 7.574 -5.188 -19.531 1 96.5 167 LYS B O 1
ATOM 2802 N N . PHE B 1 168 ? 5.746 -6.32 -20.062 1 96.5 168 PHE B N 1
ATOM 2803 C CA . PHE B 1 168 ? 6.477 -7.555 -20.344 1 96.5 168 PHE B CA 1
ATOM 2804 C C . PHE B 1 168 ? 7.523 -7.34 -21.422 1 96.5 168 PHE B C 1
ATOM 2806 O O . PHE B 1 168 ? 8.68 -7.746 -21.266 1 96.5 168 PHE B O 1
ATOM 2813 N N . PRO B 1 169 ? 7.242 -6.605 -22.5 1 96.44 169 PRO B N 1
ATOM 2814 C CA . PRO B 1 169 ? 8.266 -6.375 -23.531 1 96.44 169 PRO B CA 1
ATOM 2815 C C . PRO B 1 169 ? 9.484 -5.621 -22.984 1 96.44 169 PRO B C 1
ATOM 2817 O O . PRO B 1 169 ? 10.609 -5.891 -23.391 1 96.44 169 PRO B O 1
ATOM 2820 N N . ILE B 1 170 ? 9.266 -4.762 -22.094 1 94.69 170 ILE B N 1
ATOM 2821 C CA . ILE B 1 170 ? 10.344 -3.988 -21.484 1 94.69 170 ILE B CA 1
ATOM 2822 C C . ILE B 1 170 ? 11.211 -4.898 -20.625 1 94.69 170 ILE B C 1
ATOM 2824 O O . ILE B 1 170 ? 12.438 -4.84 -20.688 1 94.69 170 ILE B O 1
ATOM 2828 N N . VAL B 1 171 ? 10.562 -5.746 -19.797 1 92.56 171 VAL B N 1
ATOM 2829 C CA . VAL B 1 171 ? 11.25 -6.684 -18.922 1 92.56 171 VAL B CA 1
ATOM 2830 C C . VAL B 1 171 ? 12.07 -7.672 -19.75 1 92.56 171 VAL B C 1
ATOM 2832 O O . VAL B 1 171 ? 13.227 -7.949 -19.438 1 92.56 171 VAL B O 1
ATOM 2835 N N . LYS B 1 172 ? 11.43 -8.164 -20.797 1 94.25 172 LYS B N 1
ATOM 2836 C CA . LYS B 1 172 ? 12.086 -9.109 -21.688 1 94.25 172 LYS B CA 1
ATOM 2837 C C . LYS B 1 172 ? 13.344 -8.5 -22.297 1 94.25 172 LYS B C 1
ATOM 2839 O O . LYS B 1 172 ? 14.391 -9.148 -22.359 1 94.25 172 LYS B O 1
ATOM 2844 N N . GLU B 1 173 ? 13.273 -7.297 -22.734 1 92.94 173 GLU B N 1
ATOM 2845 C CA . GLU B 1 173 ? 14.414 -6.594 -23.297 1 92.94 173 GLU B CA 1
ATOM 2846 C C . GLU B 1 173 ? 15.531 -6.422 -22.281 1 92.94 173 GLU B C 1
ATOM 2848 O O . GLU B 1 173 ? 16.719 -6.582 -22.594 1 92.94 173 GLU B O 1
ATOM 2853 N N . ARG B 1 174 ? 15.156 -6.082 -21.094 1 88.25 174 ARG B N 1
ATOM 2854 C CA . ARG B 1 174 ? 16.125 -5.898 -20.016 1 88.25 174 ARG B CA 1
ATOM 2855 C C . ARG B 1 174 ? 16.875 -7.191 -19.719 1 88.25 174 ARG B C 1
ATOM 2857 O O . ARG B 1 174 ? 18.078 -7.172 -19.469 1 88.25 174 ARG B O 1
ATOM 2864 N N . ILE B 1 175 ? 16.156 -8.281 -19.781 1 89.06 175 ILE B N 1
ATOM 2865 C CA . ILE B 1 175 ? 16.719 -9.586 -19.469 1 89.06 175 ILE B CA 1
ATOM 2866 C C . ILE B 1 175 ? 17.641 -10.031 -20.594 1 89.06 175 ILE B C 1
ATOM 2868 O O . ILE B 1 175 ? 18.703 -10.609 -20.344 1 89.06 175 ILE B O 1
ATOM 2872 N N . GLU B 1 176 ? 17.297 -9.758 -21.797 1 86.81 176 GLU B N 1
ATOM 2873 C CA . GLU B 1 176 ? 18.016 -10.266 -22.969 1 86.81 176 GLU B CA 1
ATOM 2874 C C . GLU B 1 176 ? 19.172 -9.352 -23.344 1 86.81 176 GLU B C 1
ATOM 2876 O O . GLU B 1 176 ? 20.031 -9.727 -24.125 1 86.81 176 GLU B O 1
ATOM 2881 N N . SER B 1 177 ? 19.172 -8.086 -22.906 1 79.62 177 SER B N 1
ATOM 2882 C CA . SER B 1 177 ? 20.266 -7.176 -23.219 1 79.62 177 SER B CA 1
ATOM 2883 C C . SER B 1 177 ? 21.469 -7.434 -22.328 1 79.62 177 SER B C 1
ATOM 2885 O O . SER B 1 177 ? 22.609 -7.391 -22.797 1 79.62 177 SER B O 1
#

InterPro domains:
  IPR052194 Guanosine-3',5'-bis(diphosphate) 3'-pyrophosphohydrolase [PTHR46246] (25-149)

Nearest PDB structures (foldseek):
  3nr1-assembly1_B  TM=7.771E-01  e=3.253E-06  Homo sapiens
  7qpr-assembly3_C  TM=7.766E-01  e=5.858E-05  Acinetobacter baumannii
  7qpr-assembly4_D  TM=8.085E-01  e=2.669E-04  Acinetobacter baumannii
  6s2u-assembly1_A  TM=7.436E-01  e=1.311E-04  Thermus thermophilus
  6s2v-assembly1_A  TM=7.056E-01  e=3.077E-04  Thermus thermophilus

Solvent-accessible surface area (backbone atoms only — not comparable to full-atom values): 19093 Å² total; per-residue (Å²): 134,78,53,70,69,54,43,40,52,46,32,50,46,52,52,51,43,52,53,46,48,64,72,55,50,93,64,97,58,50,57,67,44,52,23,47,52,25,13,48,56,37,45,76,73,64,51,54,65,60,48,20,42,22,24,39,44,27,57,37,65,73,70,29,85,54,48,60,66,58,39,26,74,76,67,31,63,69,26,23,52,35,23,55,28,64,31,75,56,87,86,47,80,51,69,63,60,32,52,51,51,26,50,50,41,12,59,72,74,29,46,63,32,42,52,37,50,49,38,46,49,59,60,51,49,75,58,62,59,78,87,60,50,72,66,54,46,54,48,53,50,52,52,51,52,50,47,57,69,70,41,38,89,59,41,55,86,37,71,68,43,51,49,49,65,63,45,47,62,56,46,51,49,64,57,74,105,132,81,54,69,68,55,43,42,52,45,33,50,46,51,51,51,44,53,54,45,48,63,70,55,51,93,66,97,58,49,58,66,44,52,23,47,52,24,14,47,54,36,46,74,72,64,50,56,65,58,47,21,42,22,24,39,44,25,56,37,65,72,70,30,85,55,47,60,65,56,39,27,75,74,67,31,63,68,26,23,52,36,23,55,26,63,31,77,56,88,88,48,81,52,68,63,61,31,51,52,51,26,50,51,42,13,61,72,74,29,48,64,31,42,51,37,50,48,37,46,48,58,62,51,49,78,57,62,58,77,90,57,48,70,66,53,44,51,48,54,49,51,52,51,53,51,48,58,69,69,41,39,89,59,39,55,90,37,70,68,45,51,49,48,66,62,46,45,62,56,48,52,48,64,58,72,104